Protein AF-A0A851EVC6-F1 (afdb_monomer)

Nearest PDB structures (foldseek):
  7l4j-assembly1_A  TM=9.769E-01  e=2.976E-32  Homo sapiens
  7n0z-assembly1_A  TM=9.762E-01  e=3.944E-31  Homo sapiens
  7l4i-assembly1_A  TM=9.760E-01  e=5.448E-31  Homo sapiens
  7kpr-assembly1_B  TM=9.670E-01  e=2.116E-30  Homo sapiens
  7kpr-assembly1_A  TM=9.641E-01  e=7.222E-30  Homo sapiens

Mean predicted aligned error: 4.85 Å

Radius of gyration: 22.36 Å; Cα contacts (8 Å, |Δi|>4): 272; chains: 1; bounding box: 52×34×59 Å

InterPro domains:
  IPR001932 PPM-type phosphatase-like domain [PF00481] (61-157)
  IPR001932 PPM-type phosphatase-like domain [PS51746] (1-189)
  IPR001932 PPM-type phosphatase-like domain [cd00143] (70-189)
  IPR015655 Protein phosphatase 2C [PTHR13832] (49-186)
  IPR036457 PPM-type phosphatase-like domain superfamily [G3DSA:3.60.40.10] (37-189)
  IPR036457 PPM-type phosphatase-like domain superfamily [SSF81606] (62-189)

Secondary structure (DSSP, 8-state):
-TT-GGGGTTTEES-B-SS---GGGTTSEEEEB-TT-SS-EEEE--GGGGSEESEESSGGG-EETTTBS-SB-S--SS-B-TTSS-B-TTSSB-PPP-----TTSS---TT-EEEEE-HHHHTTS-HHHHHHHHHHHGGGS-TT-TTHHHHHHHHHHHHHH-EEETTEEE-GGGPBPP-S---EEEEE-

Solvent-accessible surface area (backbone atoms only — not comparable to full-atom values): 11382 Å² total; per-residue (Å²): 89,84,93,48,53,74,68,37,66,82,50,41,22,71,57,43,51,98,57,90,62,54,83,93,41,53,76,36,78,43,59,32,33,49,96,90,54,86,67,74,46,76,44,68,37,48,79,72,60,57,32,44,42,40,67,30,72,61,80,94,61,25,13,46,56,72,64,38,77,57,58,58,47,80,78,65,83,84,42,48,30,84,99,55,91,39,49,48,56,78,66,43,34,68,72,80,87,86,84,88,80,68,76,85,80,53,92,67,51,94,75,39,60,50,77,50,64,40,62,28,37,61,76,56,43,53,73,64,58,52,49,53,51,45,65,65,46,50,81,77,44,62,89,86,45,92,52,46,46,58,51,50,25,49,52,53,48,49,55,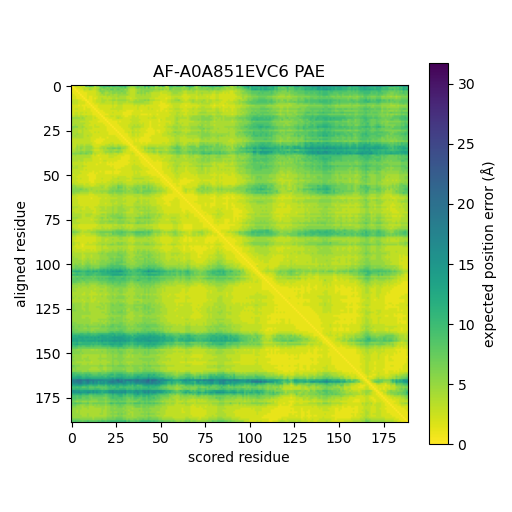20,34,38,47,82,48,101,88,45,37,26,28,80,94,74,38,67,21,34,91,59,74,67,52,61,45,50,39,75,95

Structure (mmCIF, N/CA/C/O backbone):
data_AF-A0A851EVC6-F1
#
_entry.id   AF-A0A851EVC6-F1
#
loop_
_atom_site.group_PDB
_atom_site.id
_atom_site.type_symbol
_atom_site.label_atom_id
_atom_site.label_alt_id
_atom_site.label_comp_id
_atom_site.label_asym_id
_atom_site.label_entity_id
_atom_site.label_seq_id
_atom_site.pdbx_PDB_ins_code
_atom_site.Cartn_x
_atom_site.Cartn_y
_atom_site.Cartn_z
_atom_site.occupancy
_atom_site.B_iso_or_equiv
_atom_site.auth_seq_id
_atom_site.auth_comp_id
_atom_site.auth_asym_id
_atom_site.auth_atom_id
_atom_site.pdbx_PDB_model_num
ATOM 1 N N . ALA A 1 1 ? -19.565 4.649 6.723 1.00 79.44 1 ALA A N 1
ATOM 2 C CA . ALA A 1 1 ? -19.803 4.365 8.155 1.00 79.44 1 ALA A CA 1
ATOM 3 C C . ALA A 1 1 ? -20.772 5.378 8.753 1.00 79.44 1 ALA A C 1
ATOM 5 O O . ALA A 1 1 ? -21.883 4.991 9.069 1.00 79.44 1 ALA A O 1
ATOM 6 N N . TYR A 1 2 ? -20.421 6.669 8.784 1.00 82.62 2 TYR A N 1
ATOM 7 C CA . TYR A 1 2 ? -21.318 7.754 9.214 1.00 82.62 2 TYR A CA 1
ATOM 8 C C . TYR A 1 2 ? -22.682 7.762 8.490 1.00 82.62 2 TYR A C 1
ATOM 10 O O . TYR A 1 2 ? -23.724 7.750 9.130 1.00 82.62 2 TYR A O 1
ATOM 18 N N . MET A 1 3 ? -22.681 7.688 7.150 1.00 86.44 3 MET A N 1
ATOM 19 C CA . MET A 1 3 ? -23.913 7.718 6.336 1.00 86.44 3 MET A CA 1
ATOM 20 C C . MET A 1 3 ? -24.808 6.477 6.495 1.00 86.44 3 MET A C 1
ATOM 22 O O . MET A 1 3 ? -25.997 6.523 6.200 1.00 86.44 3 MET A O 1
ATOM 26 N N . GLN A 1 4 ? -24.231 5.346 6.908 1.00 90.38 4 GLN A N 1
ATOM 27 C CA . GLN A 1 4 ? -24.915 4.056 7.026 1.00 90.38 4 GLN A CA 1
ATOM 28 C C . GLN A 1 4 ? -24.406 3.328 8.284 1.00 90.38 4 GLN A C 1
ATOM 30 O O . GLN A 1 4 ? -23.660 2.352 8.177 1.00 90.38 4 GLN A O 1
ATOM 35 N N . PRO A 1 5 ? -24.766 3.809 9.490 1.00 90.50 5 PRO A N 1
ATOM 36 C CA . PRO A 1 5 ? -24.203 3.313 10.747 1.00 90.50 5 PRO A CA 1
ATOM 37 C C . PRO A 1 5 ? -24.645 1.883 11.079 1.00 90.50 5 PRO A C 1
ATOM 39 O O . PRO A 1 5 ? -23.935 1.175 11.783 1.00 90.50 5 PRO A O 1
ATOM 42 N N . HIS A 1 6 ? -25.767 1.415 10.521 1.00 91.69 6 HIS A N 1
ATOM 43 C CA . HIS A 1 6 ? -26.237 0.034 10.679 1.00 91.69 6 HIS A CA 1
ATOM 44 C C . HIS A 1 6 ? -25.227 -1.007 10.162 1.00 91.69 6 HIS A C 1
ATOM 46 O O . HIS A 1 6 ? -25.182 -2.121 10.675 1.00 91.69 6 HIS A O 1
ATOM 52 N N . LEU A 1 7 ? -24.371 -0.637 9.202 1.00 93.38 7 LEU A N 1
ATOM 53 C CA . LEU A 1 7 ? -23.311 -1.504 8.675 1.00 93.38 7 LEU A CA 1
ATOM 54 C C . LEU A 1 7 ? -22.199 -1.790 9.696 1.00 93.38 7 LEU A C 1
ATOM 56 O O . LEU A 1 7 ? -21.410 -2.703 9.501 1.00 93.38 7 LEU A O 1
ATOM 60 N N . LEU A 1 8 ? -22.130 -1.021 10.787 1.00 93.44 8 LEU A N 1
ATOM 61 C CA . LEU A 1 8 ? -21.194 -1.241 11.894 1.00 93.44 8 LEU A CA 1
ATOM 62 C C . LEU A 1 8 ? -21.692 -2.304 12.889 1.00 93.44 8 LEU A C 1
ATOM 64 O O . LEU A 1 8 ? -21.055 -2.519 13.919 1.00 93.44 8 LEU A O 1
ATOM 68 N N . GLY A 1 9 ? -22.859 -2.912 12.640 1.00 92.62 9 GLY A N 1
ATOM 69 C CA . GLY A 1 9 ? -23.425 -3.984 13.464 1.00 92.62 9 GLY A CA 1
ATOM 70 C C . GLY A 1 9 ? -23.717 -3.597 14.915 1.00 92.62 9 GLY A C 1
ATOM 71 O O . GLY A 1 9 ? -23.883 -4.474 15.749 1.00 92.62 9 GLY A O 1
ATOM 72 N N . ASN A 1 10 ? -23.757 -2.296 15.234 1.00 92.19 10 ASN A N 1
ATOM 73 C CA . ASN A 1 10 ? -23.820 -1.769 16.604 1.00 92.19 10 ASN A CA 1
ATOM 74 C C . ASN A 1 10 ? -22.625 -2.162 17.506 1.00 92.19 10 ASN A C 1
ATOM 76 O O . ASN A 1 10 ? -22.624 -1.860 18.696 1.00 92.19 10 ASN A O 1
ATOM 80 N N . GLU A 1 11 ? -21.593 -2.786 16.940 1.00 93.44 11 GLU A N 1
ATOM 81 C CA . GLU A 1 11 ? -20.378 -3.211 17.644 1.00 93.44 11 GLU A CA 1
ATOM 82 C C . GLU A 1 11 ? -19.226 -2.229 17.430 1.00 93.44 11 GLU A C 1
ATOM 84 O O . GLU A 1 11 ? -18.367 -2.071 18.303 1.00 93.44 11 GLU A O 1
ATOM 89 N N . PHE A 1 12 ? -19.235 -1.539 16.285 1.00 95.00 12 PHE A N 1
ATOM 90 C CA . PHE A 1 12 ? -18.182 -0.617 15.889 1.00 95.00 12 PHE A CA 1
ATOM 91 C C . PHE A 1 12 ? -18.625 0.848 15.935 1.00 95.00 12 PHE A C 1
ATOM 93 O O . PHE A 1 12 ? -19.790 1.184 15.715 1.00 95.00 12 PHE A O 1
ATOM 100 N N . THR A 1 13 ? -17.667 1.739 16.180 1.00 94.12 13 THR A N 1
ATOM 101 C CA . THR A 1 13 ? -17.811 3.187 16.022 1.00 94.12 13 THR A CA 1
ATOM 102 C C . THR A 1 13 ? -16.956 3.682 14.863 1.00 94.12 13 THR A C 1
ATOM 104 O O . THR A 1 13 ? -15.862 3.181 14.604 1.00 94.12 13 THR A O 1
ATOM 107 N N . HIS A 1 14 ? -17.473 4.674 14.147 1.00 92.75 14 HIS A N 1
ATOM 108 C CA . HIS A 1 14 ? -16.752 5.36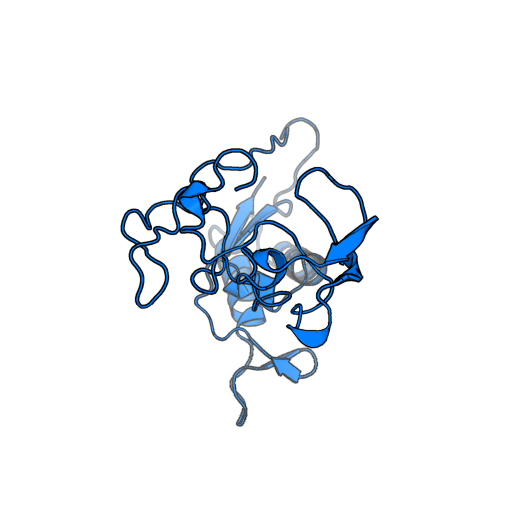8 13.082 1.00 92.75 14 HIS A CA 1
ATOM 109 C C . HIS A 1 14 ? -15.904 6.528 13.613 1.00 92.75 14 HIS A C 1
ATOM 111 O O . HIS A 1 14 ? -15.088 7.060 12.866 1.00 92.75 14 HIS A O 1
ATOM 117 N N . LEU A 1 15 ? -16.099 6.904 14.881 1.00 94.31 15 LEU A N 1
ATOM 118 C CA . LEU A 1 15 ? -15.323 7.947 15.529 1.00 94.31 15 LEU A CA 1
ATOM 119 C C . LEU A 1 15 ? -13.948 7.417 15.913 1.00 94.31 15 LEU A C 1
ATOM 121 O O . LEU A 1 15 ? -13.797 6.317 16.450 1.00 94.31 15 LEU A O 1
ATOM 125 N N . GLU A 1 16 ? -12.947 8.245 15.664 1.00 92.81 16 GLU A N 1
ATOM 126 C CA . GLU A 1 16 ? -11.578 8.000 16.064 1.00 92.81 16 GLU A CA 1
ATOM 127 C C . GLU A 1 16 ? -11.272 8.760 17.351 1.00 92.81 16 GLU A C 1
ATOM 129 O O . GLU A 1 16 ? -11.643 9.923 17.522 1.00 92.81 16 GLU A O 1
ATOM 134 N N . PHE A 1 17 ? -10.549 8.096 18.244 1.00 93.94 17 PHE A N 1
ATOM 135 C CA . PHE A 1 17 ? -10.047 8.663 19.486 1.00 93.94 17 PHE A CA 1
ATOM 136 C C . PHE A 1 17 ? -8.530 8.468 19.529 1.00 93.94 17 PHE A C 1
ATOM 138 O O . PHE A 1 17 ? -8.049 7.458 19.013 1.00 93.94 17 PHE A O 1
ATOM 145 N N . PRO A 1 18 ? -7.762 9.347 20.203 1.00 91.50 18 PRO A N 1
ATOM 146 C CA . PRO A 1 18 ? -6.308 9.190 20.327 1.00 91.50 18 PRO A CA 1
ATOM 147 C C . PRO A 1 18 ? -5.880 7.878 20.996 1.00 91.50 18 PRO A C 1
ATOM 149 O O . PRO A 1 18 ? -4.721 7.488 20.932 1.00 91.50 18 PRO A O 1
ATOM 152 N N . ARG A 1 19 ? -6.804 7.231 21.714 1.00 91.31 19 ARG A N 1
ATOM 153 C CA . ARG A 1 19 ? -6.648 5.902 22.303 1.00 91.31 19 ARG A CA 1
ATOM 154 C C . ARG A 1 19 ? -8.013 5.276 22.547 1.00 91.31 19 ARG A C 1
ATOM 156 O O . ARG A 1 19 ? -9.032 5.964 22.541 1.00 91.31 19 ARG A O 1
ATOM 163 N N . ARG A 1 20 ? -8.023 3.980 22.867 1.00 92.00 20 ARG A N 1
ATOM 164 C CA . ARG A 1 20 ? -9.238 3.263 23.272 1.00 92.00 20 ARG A CA 1
ATOM 165 C C . ARG A 1 20 ? -9.924 3.972 24.449 1.00 92.00 20 ARG A C 1
ATOM 167 O O . ARG A 1 20 ? -9.300 4.193 25.493 1.00 92.00 20 ARG A O 1
ATOM 174 N N . VAL A 1 21 ? -11.203 4.289 24.265 1.00 94.75 21 VAL A N 1
ATOM 175 C CA . VAL A 1 21 ? -12.065 4.863 25.299 1.00 94.75 21 VAL A CA 1
ATOM 176 C C . VAL A 1 21 ? -12.398 3.791 26.334 1.00 94.75 21 VAL A C 1
ATOM 178 O O . VAL A 1 21 ? -12.715 2.650 25.994 1.00 94.75 21 VAL A O 1
ATOM 181 N N . GLN A 1 22 ? -12.298 4.146 27.612 1.00 95.19 22 GLN A N 1
ATOM 182 C CA . GLN A 1 22 ? -12.630 3.278 28.737 1.00 95.19 22 GLN A CA 1
ATOM 183 C C . GLN A 1 22 ? -13.943 3.712 29.388 1.00 95.19 22 GLN A C 1
ATOM 185 O O . GLN A 1 22 ? -14.264 4.895 29.452 1.00 95.19 22 GLN A O 1
ATOM 190 N N . ARG A 1 23 ? -14.661 2.763 29.998 1.00 96.38 23 ARG A N 1
ATOM 191 C CA . ARG A 1 23 ? -15.957 3.030 30.645 1.00 96.38 23 ARG A CA 1
ATOM 192 C C . ARG A 1 23 ? -15.912 4.124 31.721 1.00 96.38 23 ARG A C 1
ATOM 194 O O . ARG A 1 23 ? -16.852 4.890 31.869 1.00 96.38 23 ARG A O 1
ATOM 201 N N . LYS A 1 24 ? -14.782 4.268 32.424 1.00 96.69 24 LYS A N 1
ATOM 202 C CA . LYS A 1 24 ? -14.545 5.332 33.425 1.00 96.69 24 LYS A CA 1
ATOM 203 C C . LYS A 1 24 ? -14.471 6.754 32.842 1.00 96.69 24 LYS A C 1
ATOM 205 O O . LYS A 1 24 ? -14.240 7.714 33.586 1.00 96.69 24 LYS A O 1
ATOM 210 N N . GLU A 1 25 ? -14.515 6.878 31.521 1.00 96.75 25 GLU A N 1
ATOM 211 C CA . GLU A 1 25 ? -14.378 8.133 30.782 1.00 96.75 25 GLU A CA 1
ATOM 212 C C . GLU A 1 25 ? -15.713 8.647 30.259 1.00 96.75 25 GLU A C 1
ATOM 214 O O . GLU A 1 25 ? -15.772 9.804 29.857 1.00 96.75 25 GLU A O 1
ATOM 219 N N . VAL A 1 26 ? -16.779 7.846 30.349 1.00 97.62 26 VAL A N 1
ATOM 220 C CA . VAL A 1 26 ? -18.148 8.279 30.053 1.00 97.62 26 VAL A CA 1
ATOM 221 C C . VAL A 1 26 ? -18.486 9.519 30.889 1.00 97.62 26 VAL A C 1
ATOM 223 O O . VAL A 1 26 ? -18.210 9.576 32.090 1.00 97.62 26 VAL A O 1
ATOM 226 N N . GLY A 1 27 ? -19.013 10.550 30.226 1.00 97.69 27 GLY A N 1
ATOM 227 C CA . GLY A 1 27 ? -19.291 11.867 30.801 1.00 97.69 27 GLY A CA 1
ATOM 228 C C . GLY A 1 27 ? -18.095 12.829 30.858 1.00 97.69 27 GLY A C 1
ATOM 229 O O . GLY A 1 27 ? -18.275 13.995 31.209 1.00 97.69 27 GLY A O 1
ATOM 230 N N . LYS A 1 28 ? -16.875 12.400 30.502 1.00 97.88 28 LYS A N 1
ATOM 231 C CA . LYS A 1 28 ? -15.682 13.270 30.436 1.00 97.88 28 LYS A CA 1
ATOM 232 C C . LYS A 1 28 ? -15.444 13.774 29.018 1.00 97.88 28 LYS A C 1
ATOM 234 O O . LYS A 1 28 ? -15.893 13.167 28.052 1.00 97.88 28 LYS A O 1
ATOM 239 N N . ARG A 1 29 ? -14.700 14.877 28.885 1.00 97.75 29 ARG A N 1
ATOM 240 C CA . ARG A 1 29 ? -14.284 15.390 27.572 1.00 97.75 29 ARG A CA 1
ATOM 241 C C . ARG A 1 29 ? -13.029 14.676 27.078 1.00 97.75 29 ARG A C 1
ATOM 243 O O . ARG A 1 29 ? -12.050 14.582 27.814 1.00 97.75 29 ARG A O 1
ATOM 250 N N . MET A 1 30 ? -13.043 14.240 25.823 1.00 97.19 30 MET A N 1
ATOM 251 C CA . MET A 1 30 ? -11.886 13.672 25.126 1.00 97.19 30 MET A CA 1
ATOM 252 C C . MET A 1 30 ? -11.810 14.227 23.703 1.00 97.19 30 MET A C 1
ATOM 254 O O . MET A 1 30 ? -12.824 14.638 23.134 1.00 97.19 30 MET A O 1
ATOM 258 N N . LEU A 1 31 ? -10.598 14.251 23.148 1.00 97.31 31 LEU A N 1
ATOM 259 C CA . LEU A 1 31 ? -10.403 14.511 21.730 1.00 97.31 31 LEU A CA 1
ATOM 260 C C . LEU A 1 31 ? -11.003 13.376 20.896 1.00 97.31 31 LEU A C 1
ATOM 262 O O . LEU A 1 3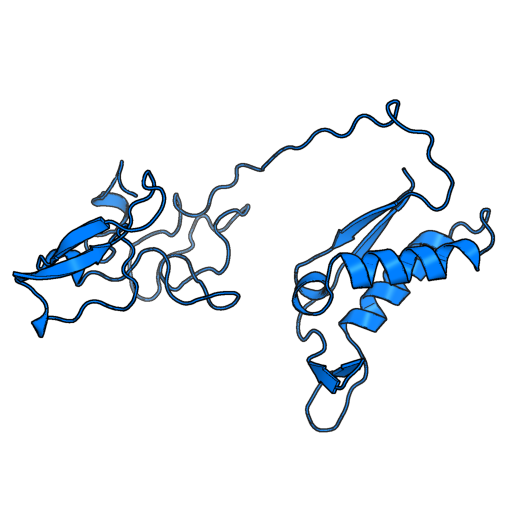1 ? -10.827 12.206 21.224 1.00 97.31 31 LEU A O 1
ATOM 266 N N . TYR A 1 32 ? -11.673 13.734 19.813 1.00 96.06 32 TYR A N 1
ATOM 267 C CA . TYR A 1 32 ? -12.191 12.816 18.814 1.00 96.06 32 TYR A CA 1
ATOM 268 C C . TYR A 1 32 ? -1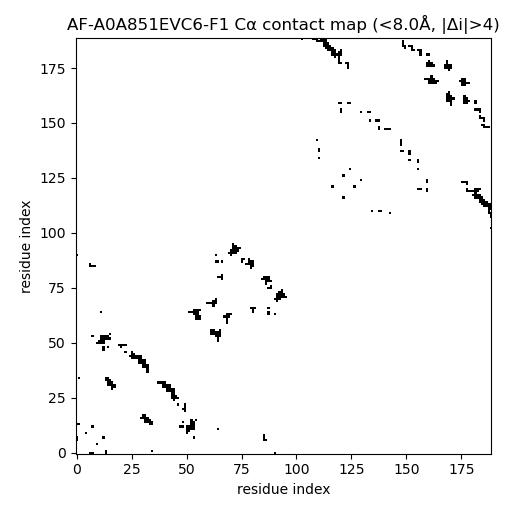2.036 13.423 17.418 1.00 96.06 32 TYR A C 1
ATOM 270 O O . TYR A 1 32 ? -11.858 14.641 17.268 1.00 96.06 32 TYR A O 1
ATOM 278 N N . ARG A 1 33 ? -12.095 12.564 16.407 1.00 94.38 33 ARG A N 1
ATOM 279 C CA . ARG A 1 33 ? -12.132 12.939 14.997 1.00 94.38 33 ARG A CA 1
ATOM 280 C C . ARG A 1 33 ? -13.159 12.078 14.269 1.00 94.38 33 ARG A C 1
ATOM 282 O O . ARG A 1 33 ? -13.309 10.896 14.569 1.00 94.38 33 ARG A O 1
ATOM 289 N N . ASP A 1 34 ? -13.851 12.688 13.318 1.00 91.50 34 ASP A N 1
ATOM 290 C CA . ASP A 1 34 ? -14.756 12.025 12.379 1.00 91.50 34 ASP A CA 1
ATOM 291 C C . ASP A 1 34 ? -14.249 12.210 10.932 1.00 91.50 34 ASP A C 1
ATOM 293 O O . ASP A 1 34 ? -13.337 12.999 10.679 1.00 91.50 34 ASP A O 1
ATOM 297 N N . PHE A 1 35 ? -14.824 11.491 9.968 1.00 84.94 35 PHE A N 1
ATOM 298 C CA . PHE A 1 35 ? -14.356 11.388 8.582 1.00 84.94 35 PHE A CA 1
ATOM 299 C C . PHE A 1 35 ? -14.271 12.731 7.839 1.00 84.94 35 PHE A C 1
ATOM 301 O O . PHE A 1 35 ? -13.485 12.861 6.904 1.00 84.94 35 PHE A O 1
ATOM 308 N N . ASN A 1 36 ? -15.093 13.715 8.213 1.00 87.50 36 ASN A N 1
ATOM 309 C CA . ASN A 1 36 ? -15.149 15.037 7.582 1.00 87.50 36 ASN A CA 1
ATOM 310 C C . ASN A 1 36 ? -14.298 16.090 8.310 1.00 87.50 36 ASN A C 1
ATOM 312 O O . ASN A 1 36 ? -14.224 17.237 7.867 1.00 87.50 36 ASN A O 1
ATOM 316 N N . MET A 1 37 ? -13.682 15.732 9.437 1.00 91.88 37 MET A N 1
ATOM 317 C CA . MET A 1 37 ? -12.943 16.668 10.270 1.00 91.88 37 MET A CA 1
ATOM 318 C C . MET A 1 37 ? -11.482 16.762 9.837 1.00 91.88 37 MET A C 1
ATOM 320 O O . MET A 1 37 ? -10.801 15.762 9.615 1.00 91.88 37 MET A O 1
ATOM 324 N N . THR A 1 38 ? -10.966 17.989 9.818 1.00 91.62 38 THR A N 1
ATOM 325 C CA . THR A 1 38 ? -9.523 18.239 9.778 1.00 91.62 38 THR A CA 1
ATOM 326 C C . THR A 1 38 ? -9.032 18.487 11.202 1.00 91.62 38 THR A C 1
ATOM 328 O O . THR A 1 38 ? -9.456 19.442 11.848 1.00 91.62 38 THR A O 1
ATOM 331 N N . GLY A 1 39 ? -8.145 17.626 11.702 1.00 93.19 39 GLY A N 1
ATOM 332 C CA . GLY A 1 39 ? -7.648 17.692 13.080 1.00 93.19 39 GLY A CA 1
ATOM 333 C C . GLY A 1 39 ? -8.600 17.079 14.116 1.00 93.19 39 GLY A C 1
ATOM 334 O O . GLY A 1 39 ? -9.445 16.249 13.787 1.00 93.19 39 GLY A O 1
ATOM 335 N N . TRP A 1 40 ? -8.425 17.467 15.381 1.00 96.31 40 TRP A N 1
ATOM 336 C CA . TRP A 1 40 ? -9.163 16.930 16.529 1.00 96.31 40 TRP A CA 1
ATOM 337 C C . TRP A 1 40 ? -10.120 17.973 17.113 1.00 96.31 40 TRP A C 1
ATOM 339 O O . TRP A 1 40 ? -9.777 19.152 17.192 1.00 96.31 40 TRP A O 1
ATOM 349 N N . ALA A 1 41 ? -11.278 17.537 17.609 1.00 97.00 41 ALA A N 1
ATOM 350 C CA . ALA A 1 41 ? -12.161 18.358 18.442 1.00 97.00 41 ALA A CA 1
ATOM 351 C C . ALA A 1 41 ? -12.480 17.645 19.756 1.00 97.00 41 ALA A C 1
ATOM 353 O O . ALA A 1 41 ? -12.204 16.465 19.912 1.00 97.00 41 ALA A O 1
ATOM 354 N N . TYR A 1 42 ? -13.070 18.351 20.717 1.00 96.88 42 TYR A N 1
ATOM 355 C CA . TYR A 1 42 ? -13.497 17.749 21.980 1.00 96.88 42 TYR A CA 1
ATOM 356 C C . TYR A 1 42 ? -14.973 17.358 21.934 1.00 96.88 42 TYR A C 1
ATOM 358 O O . TYR A 1 42 ? -15.810 18.208 21.632 1.00 96.88 42 TYR A O 1
ATOM 366 N N . LYS A 1 43 ? -15.299 16.137 22.367 1.00 96.75 43 LYS A N 1
ATOM 367 C CA . LYS A 1 43 ? -16.668 15.720 22.712 1.00 96.75 43 LYS A CA 1
ATOM 368 C C . LYS A 1 43 ? -16.737 15.197 24.139 1.00 96.75 43 LYS A C 1
ATOM 370 O O . LYS A 1 43 ? -15.717 14.802 24.704 1.00 96.75 43 LYS A O 1
ATOM 375 N N . THR A 1 44 ? -17.934 15.201 24.712 1.00 98.12 44 THR A N 1
ATOM 376 C CA . THR A 1 44 ? -18.226 14.424 25.919 1.00 98.12 44 THR A CA 1
ATOM 377 C C . THR A 1 44 ? -18.426 12.970 25.508 1.00 98.12 44 THR A C 1
ATOM 379 O O . THR A 1 44 ? -19.149 12.708 24.552 1.00 98.12 44 THR A O 1
ATOM 382 N N . ILE A 1 45 ? -17.752 12.049 26.192 1.00 97.94 45 ILE A N 1
ATOM 383 C CA . ILE A 1 45 ? -17.817 10.616 25.901 1.00 97.94 45 ILE A CA 1
ATOM 384 C C . ILE A 1 45 ? -19.166 10.040 26.326 1.00 97.94 45 ILE A C 1
ATOM 386 O O . ILE A 1 45 ? -19.612 10.253 27.458 1.00 97.94 45 ILE A O 1
ATOM 390 N N . GLU A 1 46 ? -19.757 9.250 25.441 1.00 97.00 46 GLU A N 1
ATOM 391 C CA . GLU A 1 46 ? -21.015 8.528 25.634 1.00 97.00 46 GLU A CA 1
ATOM 392 C C . GLU A 1 46 ? -20.770 7.008 25.651 1.00 97.00 46 GLU A C 1
ATOM 394 O O . GLU A 1 46 ? -19.694 6.536 25.288 1.00 97.00 46 GLU A O 1
ATOM 399 N N . GLU A 1 47 ? -21.757 6.212 26.077 1.00 96.00 47 GLU A N 1
ATOM 400 C CA . GLU A 1 47 ? -21.633 4.738 26.094 1.00 96.00 47 GLU A CA 1
ATOM 401 C C . GLU A 1 47 ? -21.341 4.167 24.692 1.00 96.00 47 GLU A C 1
ATOM 403 O O . GLU A 1 47 ? -20.560 3.227 24.548 1.00 96.00 47 GLU A O 1
ATOM 408 N N . ASP A 1 48 ? -21.882 4.789 23.642 1.00 94.00 48 ASP A N 1
ATOM 409 C CA . ASP A 1 48 ? -21.649 4.402 22.246 1.00 94.00 48 ASP A CA 1
ATOM 410 C C . ASP A 1 48 ? -20.192 4.586 21.789 1.00 94.00 48 ASP A C 1
ATOM 412 O O . ASP A 1 48 ? -19.741 3.901 20.870 1.00 94.00 48 ASP A O 1
ATOM 416 N N . ASP A 1 49 ? -19.415 5.440 22.459 1.00 95.00 49 ASP A N 1
ATOM 417 C CA . ASP A 1 49 ? -17.991 5.636 22.165 1.00 95.00 49 ASP A CA 1
ATOM 418 C C . ASP A 1 49 ? -17.114 4.483 22.682 1.00 95.00 49 ASP A C 1
ATOM 420 O O . ASP A 1 49 ? -15.936 4.383 22.334 1.00 95.00 49 ASP A O 1
ATOM 424 N N . LEU A 1 50 ? -17.678 3.582 23.496 1.00 95.50 50 LEU A N 1
ATOM 425 C CA . LEU A 1 50 ? -17.002 2.367 23.959 1.00 95.50 50 LEU A CA 1
ATOM 426 C C . LEU A 1 50 ? -16.969 1.269 22.883 1.00 95.50 50 LEU A C 1
ATOM 428 O O . LEU A 1 50 ? -16.166 0.332 22.984 1.00 95.50 50 LEU A O 1
ATOM 432 N N . LYS A 1 51 ? -17.796 1.386 21.835 1.00 95.44 51 LYS A N 1
ATOM 433 C CA . LYS A 1 51 ? -17.810 0.483 20.672 1.00 95.44 51 LYS A CA 1
ATOM 434 C C . LYS A 1 51 ? -16.434 0.412 20.017 1.00 95.44 51 LYS A C 1
ATOM 436 O O . LYS A 1 51 ? -15.626 1.332 20.129 1.00 95.44 51 LYS A O 1
ATOM 441 N N . PHE A 1 52 ? -16.109 -0.713 19.392 1.00 93.56 52 PHE A N 1
ATOM 442 C CA . PHE A 1 52 ? -14.783 -0.958 18.821 1.00 93.56 52 PHE A CA 1
ATOM 443 C C . PHE A 1 52 ? -14.493 -0.005 17.648 1.00 93.56 52 PHE A C 1
ATOM 445 O O . PHE A 1 52 ? -15.397 0.261 16.863 1.00 93.56 52 PHE A O 1
ATOM 452 N N . PRO A 1 53 ? -13.291 0.582 17.500 1.00 92.69 53 PRO A N 1
ATOM 453 C CA . PRO A 1 53 ? -13.069 1.526 16.411 1.00 92.69 53 PRO A CA 1
ATOM 454 C C . PRO A 1 53 ? -13.099 0.809 15.058 1.00 92.69 53 PRO A C 1
ATOM 456 O O . PRO A 1 53 ? -12.599 -0.310 14.921 1.00 92.69 53 PRO A O 1
ATOM 459 N N . LEU A 1 54 ? -13.647 1.477 14.042 1.00 93.69 54 LEU A N 1
ATOM 460 C CA . LEU A 1 54 ? -13.655 0.979 12.667 1.00 93.69 54 LEU A CA 1
ATOM 461 C C . LEU A 1 54 ? -12.236 0.715 12.147 1.00 93.69 54 LEU A C 1
ATOM 463 O O . LEU A 1 54 ? -12.034 -0.253 11.426 1.00 93.69 54 LEU A O 1
ATOM 467 N N . ILE A 1 55 ? -11.265 1.554 12.510 1.00 92.62 55 ILE A N 1
ATOM 468 C CA . ILE A 1 55 ? -9.845 1.339 12.221 1.00 92.62 55 ILE A CA 1
ATOM 469 C C . ILE A 1 55 ? -9.136 1.059 13.541 1.00 92.62 55 ILE A C 1
ATOM 471 O O . ILE A 1 55 ? -9.172 1.877 14.458 1.00 92.62 55 ILE A O 1
ATOM 475 N N . TYR A 1 56 ? -8.507 -0.107 13.644 1.00 91.00 56 TYR A N 1
ATOM 476 C CA . TYR A 1 56 ? -7.818 -0.547 14.849 1.00 91.00 56 TYR A CA 1
ATOM 477 C C . TYR A 1 56 ? -6.334 -0.770 14.593 1.00 91.00 56 TYR A C 1
ATOM 479 O O . TYR A 1 56 ? -5.971 -1.420 13.619 1.00 91.00 56 TYR A O 1
ATOM 487 N N . GLY A 1 57 ? -5.490 -0.290 15.504 1.00 90.25 57 GLY A N 1
ATOM 488 C CA . GLY A 1 57 ? -4.037 -0.346 15.372 1.00 90.25 57 GLY A CA 1
ATOM 489 C C . GLY A 1 57 ? -3.464 0.886 14.674 1.00 90.25 57 GLY A C 1
ATOM 490 O O . GLY A 1 57 ? -4.189 1.799 14.290 1.00 90.25 57 GLY A O 1
ATOM 491 N N . GLU A 1 58 ? -2.143 0.904 14.528 1.00 87.50 58 GLU A N 1
ATOM 492 C CA . GLU A 1 58 ? -1.390 2.039 13.989 1.00 87.50 58 GLU A CA 1
ATOM 493 C C . GLU A 1 58 ? -0.376 1.570 12.942 1.00 87.50 58 GLU A C 1
ATOM 495 O O . GLU A 1 58 ? 0.118 0.434 12.987 1.00 87.50 58 GLU A O 1
ATOM 500 N N . GLY A 1 59 ? -0.060 2.456 11.993 1.00 88.06 59 GLY A N 1
ATOM 501 C CA . GLY A 1 59 ? 0.871 2.178 10.900 1.00 88.06 59 GLY A CA 1
ATOM 502 C C . GLY A 1 59 ? 0.520 0.884 10.161 1.00 88.06 59 GLY A C 1
ATOM 503 O O . GLY A 1 59 ? -0.642 0.610 9.872 1.00 88.06 59 GLY A O 1
ATOM 504 N N . LYS A 1 60 ? 1.522 0.032 9.928 1.00 85.50 60 LYS A N 1
ATOM 505 C CA . LYS A 1 60 ? 1.370 -1.260 9.230 1.00 85.50 60 LYS A CA 1
ATOM 506 C C . LYS A 1 60 ? 0.485 -2.283 9.945 1.00 85.50 60 LYS A C 1
ATOM 508 O O . LYS A 1 60 ? 0.085 -3.292 9.364 1.00 85.50 60 LYS A O 1
ATOM 513 N N . LYS A 1 61 ? 0.191 -2.059 11.228 1.00 90.06 61 LYS A N 1
ATOM 514 C CA . LYS A 1 61 ? -0.690 -2.917 12.031 1.00 90.06 61 LYS A CA 1
ATOM 515 C C . LYS A 1 61 ? -2.125 -2.397 12.075 1.00 90.06 61 LYS A C 1
ATOM 517 O O . LYS A 1 61 ? -2.949 -3.013 12.743 1.00 90.06 61 LYS A O 1
ATOM 522 N N . ALA A 1 62 ? -2.429 -1.300 11.380 1.00 93.38 62 ALA A 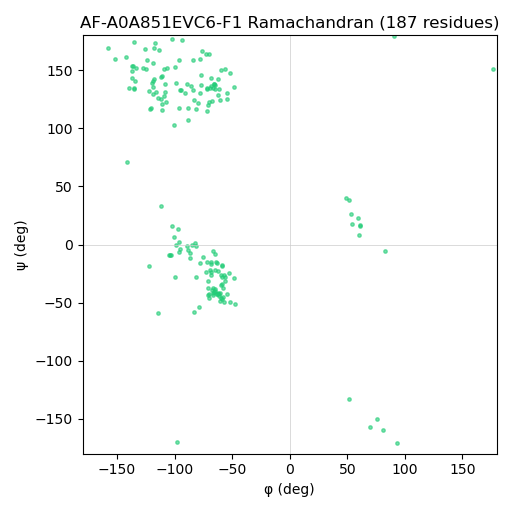N 1
ATOM 523 C CA . ALA A 1 62 ? -3.790 -0.808 11.246 1.00 93.38 62 ALA A CA 1
ATOM 524 C C . ALA A 1 62 ? -4.650 -1.811 10.463 1.00 93.38 62 ALA A C 1
ATOM 526 O O . ALA A 1 62 ? -4.207 -2.403 9.474 1.00 93.38 62 ALA A O 1
ATOM 527 N N . ARG A 1 63 ? -5.876 -2.034 10.928 1.00 95.75 63 ARG A N 1
ATOM 528 C CA . ARG A 1 63 ? -6.826 -2.986 10.356 1.00 95.75 63 ARG A CA 1
ATOM 529 C C . ARG A 1 63 ? -8.229 -2.395 10.357 1.00 95.75 63 ARG A C 1
ATOM 531 O O . ARG A 1 63 ? -8.679 -1.874 11.379 1.00 95.75 63 ARG A O 1
ATOM 538 N N . VAL A 1 64 ? -8.947 -2.536 9.248 1.00 95.50 64 VAL A N 1
ATOM 539 C CA . VAL A 1 64 ? -10.388 -2.268 9.181 1.00 95.50 64 VAL A CA 1
ATOM 540 C C . VAL A 1 64 ? -11.106 -3.361 9.965 1.00 95.50 64 VAL A C 1
ATOM 542 O O . VAL A 1 64 ? -10.918 -4.548 9.697 1.00 95.50 64 VAL A O 1
ATOM 545 N N . MET A 1 65 ? -11.884 -2.953 10.966 1.00 94.69 65 MET A N 1
ATOM 546 C CA . MET A 1 65 ? -12.629 -3.808 11.893 1.00 94.69 65 MET A CA 1
ATOM 547 C C . MET A 1 65 ? -11.771 -4.935 12.487 1.00 94.69 65 MET A C 1
ATOM 549 O O . MET A 1 65 ? -12.205 -6.081 12.565 1.00 94.69 65 MET A O 1
ATOM 553 N N . ALA A 1 66 ? -10.511 -4.627 12.825 1.00 94.19 66 ALA A N 1
ATOM 554 C CA . ALA A 1 66 ? -9.511 -5.597 13.294 1.00 94.19 66 ALA A CA 1
ATOM 555 C C . ALA A 1 66 ? -9.287 -6.818 12.370 1.00 94.19 66 ALA A C 1
ATOM 557 O O . ALA A 1 66 ? -8.711 -7.810 12.804 1.00 94.19 66 ALA A O 1
ATOM 558 N N . THR A 1 67 ? -9.707 -6.745 11.103 1.00 95.94 67 THR A N 1
ATOM 559 C CA . THR A 1 67 ? -9.758 -7.897 10.193 1.00 95.94 67 THR A CA 1
ATOM 560 C C . THR A 1 67 ? -8.773 -7.751 9.032 1.00 95.94 67 THR A C 1
ATOM 562 O O . THR A 1 67 ? -7.868 -8.569 8.900 1.00 95.94 67 THR A O 1
ATOM 565 N N . ILE A 1 68 ? -8.884 -6.694 8.217 1.00 96.44 68 ILE A N 1
ATOM 566 C CA . ILE A 1 68 ? -8.092 -6.541 6.980 1.00 96.44 68 ILE A CA 1
ATOM 567 C C . ILE A 1 68 ? -7.184 -5.305 7.013 1.00 96.44 68 ILE A C 1
ATOM 569 O O . ILE A 1 68 ? -7.565 -4.270 7.550 1.00 96.44 68 ILE A O 1
ATOM 573 N N . GLY A 1 69 ? -5.973 -5.406 6.455 1.00 95.88 69 GLY A N 1
ATOM 574 C CA . GLY A 1 69 ? -4.957 -4.337 6.448 1.00 95.88 69 GLY A CA 1
ATOM 575 C C . GLY A 1 69 ? -5.113 -3.265 5.373 1.00 95.88 69 GLY A C 1
ATOM 576 O O . GLY A 1 69 ? -4.329 -2.323 5.350 1.00 95.88 69 GLY A O 1
ATOM 577 N N . VAL A 1 70 ? -6.119 -3.381 4.508 1.00 95.44 70 VAL A N 1
ATOM 578 C CA . VAL A 1 70 ? -6.354 -2.461 3.392 1.00 95.44 70 VAL A CA 1
ATOM 579 C C . VAL A 1 70 ? -7.781 -1.925 3.411 1.00 95.44 70 VAL A C 1
ATOM 581 O O . VAL A 1 70 ? -8.706 -2.573 3.895 1.00 95.44 70 VAL A O 1
ATOM 584 N N . THR A 1 71 ? -7.967 -0.720 2.874 1.00 94.81 71 THR A N 1
ATOM 585 C CA . THR A 1 71 ? -9.284 -0.073 2.716 1.00 94.81 71 THR A CA 1
ATOM 586 C C . THR A 1 71 ? -9.797 -0.140 1.282 1.00 94.81 71 THR A C 1
ATOM 588 O O . THR A 1 71 ? -10.956 0.186 1.009 1.00 94.81 71 THR A O 1
ATOM 591 N N . ARG A 1 72 ? -8.944 -0.578 0.349 1.00 96.19 72 ARG A N 1
ATOM 592 C CA . ARG A 1 72 ? -9.300 -0.805 -1.046 1.00 96.19 72 ARG A CA 1
ATOM 593 C C . ARG A 1 72 ? -8.740 -2.133 -1.534 1.00 96.19 72 ARG A C 1
ATOM 595 O O . ARG A 1 72 ? -7.624 -2.491 -1.180 1.00 96.19 72 ARG A O 1
ATOM 602 N N . GLY A 1 73 ? -9.526 -2.844 -2.328 1.00 95.75 73 GLY A N 1
ATOM 603 C CA . GLY A 1 73 ? -9.193 -4.171 -2.824 1.00 95.75 73 GLY A CA 1
ATOM 604 C C . GLY A 1 73 ? -10.333 -4.775 -3.640 1.00 95.75 73 GLY A C 1
ATOM 605 O O . GLY A 1 73 ? -11.513 -4.466 -3.435 1.00 95.75 73 GLY A O 1
ATOM 606 N N . LEU A 1 74 ? -9.965 -5.628 -4.591 1.00 97.12 74 LEU A N 1
ATOM 607 C CA . LEU A 1 74 ? -10.901 -6.497 -5.303 1.00 97.12 74 LEU A CA 1
ATOM 608 C C . LEU A 1 74 ? -11.153 -7.765 -4.473 1.00 97.12 74 LEU A C 1
ATOM 610 O O . LEU A 1 74 ? -10.337 -8.121 -3.632 1.00 97.12 74 LEU A O 1
ATOM 614 N N . GLY A 1 75 ? -12.265 -8.462 -4.719 1.00 96.69 75 GLY A N 1
ATOM 615 C CA . GLY A 1 75 ? -12.593 -9.687 -3.981 1.00 96.69 75 GLY A CA 1
ATOM 616 C C . GLY A 1 75 ? -13.116 -9.420 -2.567 1.00 96.69 75 GLY A C 1
ATOM 617 O O . GLY A 1 75 ? -13.786 -8.407 -2.348 1.00 96.69 75 GLY A O 1
ATOM 618 N N . ASP A 1 76 ? -12.868 -10.353 -1.640 1.00 96.94 76 ASP A N 1
ATOM 619 C CA . ASP A 1 76 ? -13.318 -10.318 -0.235 1.00 96.94 76 ASP A CA 1
ATOM 620 C C . ASP A 1 76 ? -14.827 -10.064 -0.068 1.00 96.94 76 ASP A C 1
ATOM 622 O O . ASP A 1 76 ? -15.274 -9.327 0.812 1.00 96.94 76 ASP A O 1
ATOM 626 N N . HIS A 1 77 ? -15.641 -10.648 -0.954 1.00 96.38 77 HIS A N 1
ATOM 627 C CA . HIS A 1 77 ? -17.096 -10.471 -0.930 1.00 96.38 77 HIS A CA 1
ATOM 628 C C . HIS A 1 77 ? -17.738 -11.068 0.325 1.00 96.38 77 HIS A C 1
ATOM 630 O O . HIS A 1 77 ? -18.620 -10.441 0.908 1.00 96.38 77 HIS A O 1
ATOM 636 N N . ASP A 1 78 ? -17.237 -12.222 0.765 1.00 96.56 78 ASP A N 1
ATOM 637 C CA . ASP A 1 78 ? -17.758 -12.951 1.923 1.00 96.56 78 ASP A CA 1
ATOM 638 C C . ASP A 1 78 ? -16.924 -12.741 3.195 1.00 96.56 78 ASP A C 1
ATOM 640 O O . ASP A 1 78 ? -17.178 -13.380 4.218 1.00 96.56 78 ASP A O 1
ATOM 644 N N . LEU A 1 79 ? -15.926 -11.847 3.152 1.00 97.31 79 LEU A N 1
ATOM 645 C CA . LEU A 1 79 ? -15.072 -11.574 4.301 1.00 97.31 79 LEU A CA 1
ATOM 646 C C . LEU A 1 79 ? -15.882 -10.890 5.408 1.00 97.31 79 LEU A C 1
ATOM 648 O O . LEU A 1 79 ? -16.472 -9.819 5.216 1.00 97.31 79 LEU A O 1
ATOM 652 N N . LYS A 1 80 ? -15.866 -11.507 6.588 1.00 97.00 80 LYS A N 1
ATOM 653 C CA . LYS A 1 80 ? -16.548 -11.041 7.796 1.00 97.00 80 LYS A CA 1
ATOM 654 C C . LYS A 1 80 ? -15.554 -10.762 8.909 1.00 97.00 80 LYS A C 1
ATOM 656 O O . LYS A 1 80 ? -14.475 -11.350 8.953 1.00 97.00 80 LYS A O 1
ATOM 661 N N . VAL A 1 81 ? -15.962 -9.904 9.836 1.00 96.12 81 VAL A N 1
ATOM 662 C CA . VAL A 1 81 ? -15.290 -9.761 11.127 1.00 96.12 81 VAL A CA 1
ATOM 663 C C . VAL A 1 81 ? -15.368 -11.097 11.870 1.00 96.12 81 VAL A C 1
ATOM 665 O O . VAL A 1 81 ? -16.435 -11.717 11.916 1.00 96.12 81 VAL A O 1
ATOM 668 N N . HIS A 1 82 ? -14.239 -11.528 12.439 1.00 92.38 82 HIS A N 1
ATOM 669 C CA . HIS A 1 82 ? -14.104 -12.789 13.174 1.00 92.38 82 HIS A CA 1
ATOM 670 C C . HIS A 1 82 ? -15.222 -12.976 14.215 1.00 92.38 82 HIS A C 1
ATOM 672 O O . HIS A 1 82 ? -15.545 -12.041 14.942 1.00 92.38 82 HIS A O 1
ATOM 678 N N . ASP A 1 83 ? -15.795 -14.182 14.284 1.00 91.88 83 ASP A N 1
ATOM 679 C CA . ASP A 1 83 ? -16.909 -14.550 15.177 1.00 91.88 83 ASP A CA 1
ATOM 680 C C . ASP A 1 83 ? -18.156 -13.644 15.100 1.00 91.88 83 ASP A C 1
ATOM 682 O O . ASP A 1 83 ? -18.934 -13.560 16.050 1.00 91.88 83 ASP A O 1
ATOM 686 N N . SER A 1 84 ? -18.401 -12.990 13.961 1.00 93.12 84 SER A N 1
ATOM 687 C CA . SER A 1 84 ? -19.581 -12.140 13.766 1.00 93.12 84 SER A CA 1
ATOM 688 C C . SER A 1 84 ? -20.267 -12.376 12.413 1.00 93.12 84 SER A C 1
ATOM 690 O O . SER A 1 84 ? -19.768 -13.081 11.534 1.00 93.12 84 SER A O 1
ATOM 692 N N . ASN A 1 85 ? -21.418 -11.726 12.218 1.00 93.25 85 ASN A N 1
ATOM 693 C CA . ASN A 1 85 ? -22.107 -11.647 10.925 1.00 93.25 85 ASN A CA 1
ATOM 694 C C . ASN A 1 85 ? -21.909 -10.298 10.213 1.00 93.25 85 ASN A C 1
ATOM 696 O O . ASN A 1 85 ? -22.651 -9.978 9.283 1.00 93.25 85 ASN A O 1
ATOM 700 N N . ILE A 1 86 ? -20.924 -9.505 10.640 1.00 95.75 86 ILE A N 1
ATOM 701 C CA . ILE A 1 86 ? -20.629 -8.193 10.065 1.00 95.75 86 ILE A CA 1
ATOM 702 C C . ILE A 1 86 ? -19.661 -8.380 8.897 1.00 95.75 86 ILE A C 1
ATOM 704 O O . ILE A 1 86 ? -18.537 -8.846 9.078 1.00 95.75 86 ILE A O 1
ATOM 708 N N . TYR A 1 87 ? -20.097 -8.017 7.693 1.00 95.81 87 TYR A N 1
ATOM 709 C CA . TYR A 1 87 ? -19.248 -8.042 6.503 1.00 95.81 87 TYR A CA 1
ATOM 710 C C . TYR A 1 87 ? -18.293 -6.846 6.483 1.00 95.81 87 TYR A C 1
ATOM 712 O O . TYR A 1 87 ? -18.649 -5.740 6.890 1.00 95.81 87 TYR A O 1
ATOM 720 N N . ILE A 1 88 ? -17.087 -7.060 5.952 1.00 96.56 88 ILE A N 1
ATOM 721 C CA . ILE A 1 88 ? -16.104 -5.986 5.767 1.00 96.56 88 ILE A CA 1
ATOM 722 C C . ILE A 1 88 ? -16.536 -5.031 4.655 1.00 96.56 88 ILE A C 1
ATOM 724 O O . ILE A 1 88 ? -16.351 -3.819 4.766 1.00 96.56 88 ILE A O 1
ATOM 728 N N . LYS A 1 89 ? -17.147 -5.532 3.577 1.00 95.31 89 LYS A N 1
ATOM 729 C CA . LYS A 1 89 ? -17.781 -4.651 2.591 1.00 95.31 89 LYS A CA 1
ATOM 730 C C . LYS A 1 89 ? -19.013 -3.981 3.217 1.00 95.31 89 LYS A C 1
ATOM 732 O O . LYS A 1 89 ? -19.791 -4.655 3.887 1.00 95.31 89 LYS A O 1
ATOM 737 N N . PRO A 1 90 ? -19.216 -2.670 2.992 1.00 93.81 90 PRO A N 1
ATOM 738 C CA . PRO A 1 90 ? -18.593 -1.842 1.954 1.00 93.81 90 PRO A CA 1
ATOM 739 C C . PRO A 1 90 ? -17.368 -1.025 2.412 1.00 93.81 90 PRO A C 1
ATOM 741 O O . PRO A 1 90 ? -16.945 -0.124 1.693 1.00 93.81 90 PRO A O 1
ATOM 744 N N . PHE A 1 91 ? -16.787 -1.295 3.585 1.00 94.56 91 PHE A N 1
ATOM 745 C CA . PHE A 1 91 ? -15.602 -0.569 4.073 1.00 94.56 91 PHE A CA 1
ATOM 746 C C . PHE A 1 91 ? -14.316 -0.914 3.303 1.00 94.56 91 PHE A C 1
ATOM 748 O O . PHE A 1 91 ? -13.347 -0.161 3.379 1.00 94.56 91 PHE A O 1
ATOM 755 N N . LEU A 1 92 ? -14.332 -2.004 2.527 1.00 96.12 92 LEU A N 1
ATOM 756 C CA . LEU A 1 92 ? -13.329 -2.347 1.519 1.00 96.12 92 LEU A CA 1
ATOM 757 C C . LEU A 1 92 ? -13.839 -1.996 0.112 1.00 96.12 92 LEU A C 1
ATOM 759 O O . LEU A 1 92 ? -14.661 -2.717 -0.465 1.00 96.12 92 LEU A O 1
ATOM 763 N N . SER A 1 93 ? -13.343 -0.889 -0.440 1.00 95.62 93 SER A N 1
ATOM 764 C CA . SER A 1 93 ? -13.758 -0.385 -1.756 1.00 95.62 93 SER A CA 1
ATOM 765 C C . SER A 1 93 ? -12.973 -1.030 -2.898 1.00 95.62 93 SER A C 1
ATOM 767 O O . SER A 1 93 ? -11.752 -1.109 -2.856 1.00 95.62 93 SER A O 1
ATOM 769 N N . SER A 1 94 ? -13.649 -1.416 -3.976 1.00 96.44 94 SER A N 1
ATOM 770 C CA . SER A 1 94 ? -12.990 -1.841 -5.220 1.00 96.44 94 SER A CA 1
ATOM 771 C C . SER A 1 94 ? -12.622 -0.670 -6.139 1.00 96.44 94 SER A C 1
ATOM 773 O O . SER A 1 94 ? -12.100 -0.891 -7.228 1.00 96.44 94 SER A O 1
ATOM 775 N N . SER A 1 95 ? -12.931 0.572 -5.749 1.00 96.88 95 SER A N 1
ATOM 776 C CA . SER A 1 95 ? -12.704 1.747 -6.591 1.00 96.88 95 SER A CA 1
ATOM 777 C C . SER A 1 95 ? -11.239 2.197 -6.536 1.00 96.88 95 SER A C 1
ATOM 779 O O . SER A 1 95 ? -10.760 2.556 -5.452 1.00 96.88 95 SER A O 1
ATOM 781 N N . PRO A 1 96 ? -10.528 2.258 -7.674 1.00 96.56 96 PRO A N 1
ATOM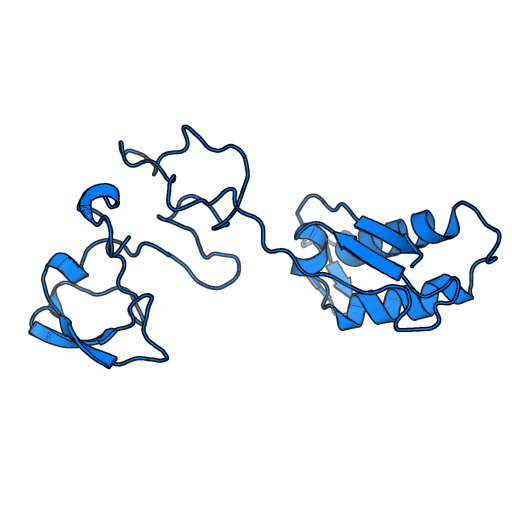 782 C CA . PRO A 1 96 ? -9.145 2.720 -7.707 1.00 96.56 96 PRO A CA 1
ATOM 783 C C . PRO A 1 96 ? -9.042 4.238 -7.497 1.00 96.56 96 PRO A C 1
ATOM 785 O O . PRO A 1 96 ? -10.025 4.974 -7.604 1.00 96.56 96 PRO A O 1
ATOM 788 N N . GLU A 1 97 ? -7.834 4.708 -7.187 1.00 96.62 97 GLU A N 1
ATOM 789 C CA . GLU A 1 97 ? -7.427 6.098 -7.419 1.00 96.62 97 GLU A CA 1
ATOM 790 C C . GLU A 1 97 ? -6.720 6.159 -8.774 1.00 96.62 97 GLU A C 1
ATOM 792 O O . GLU A 1 97 ? -5.872 5.316 -9.059 1.00 96.62 97 GLU A O 1
ATOM 797 N N . VAL A 1 98 ? -7.081 7.132 -9.611 1.00 96.75 98 VAL A N 1
ATOM 798 C CA . VAL A 1 98 ? -6.507 7.294 -10.951 1.00 96.75 98 VAL A CA 1
ATOM 799 C C . VAL A 1 98 ? -5.716 8.593 -10.991 1.00 96.75 98 VAL A C 1
ATOM 801 O O . VAL A 1 98 ? -6.252 9.658 -10.685 1.00 96.75 98 VAL A O 1
ATOM 804 N N . ARG A 1 99 ? -4.447 8.498 -11.389 1.00 96.56 99 ARG A N 1
ATOM 805 C CA . ARG A 1 99 ? -3.582 9.639 -11.705 1.00 96.56 99 ARG A CA 1
ATOM 806 C C . ARG A 1 99 ? -3.143 9.519 -13.156 1.00 96.56 99 ARG A C 1
ATOM 808 O O . ARG A 1 99 ? -2.850 8.419 -13.613 1.00 96.56 99 ARG A O 1
ATOM 815 N N . VAL A 1 100 ? -3.132 10.641 -13.867 1.00 96.31 100 VAL A N 1
ATOM 816 C CA . VAL A 1 100 ? -2.737 10.709 -15.277 1.00 96.31 100 VAL A CA 1
ATOM 817 C C . VAL A 1 100 ? -1.393 11.415 -15.357 1.00 96.31 100 VAL A C 1
ATOM 819 O O . VAL A 1 100 ? -1.238 12.497 -14.794 1.00 96.31 100 VAL A O 1
ATOM 822 N N . TYR A 1 101 ? -0.442 10.782 -16.036 1.00 95.00 101 TYR A N 1
ATOM 823 C CA . TYR A 1 101 ? 0.869 11.336 -16.348 1.00 95.00 101 TYR A CA 1
ATOM 824 C C . TYR A 1 101 ? 0.952 11.557 -17.859 1.00 95.00 101 TYR A C 1
ATOM 826 O O . TYR A 1 101 ? 0.671 10.632 -18.621 1.00 95.00 101 TYR A O 1
ATOM 834 N N . ASP A 1 102 ? 1.269 12.779 -18.285 1.00 95.38 102 ASP A N 1
ATOM 835 C CA . ASP A 1 102 ? 1.418 13.115 -19.701 1.00 95.38 102 ASP A CA 1
ATOM 836 C C . ASP A 1 102 ? 2.863 12.859 -20.148 1.00 95.38 102 ASP A C 1
ATOM 838 O O . ASP A 1 102 ? 3.769 13.613 -19.797 1.00 95.38 102 ASP A O 1
ATOM 842 N N . LEU A 1 103 ? 3.064 11.794 -20.932 1.00 94.44 103 LEU A N 1
ATOM 843 C CA . LEU A 1 103 ? 4.377 11.391 -21.453 1.00 94.44 103 LEU A CA 1
ATOM 844 C C . LEU A 1 103 ? 5.008 12.447 -22.369 1.00 94.44 103 LEU A C 1
ATOM 846 O O . LEU A 1 103 ? 6.216 12.448 -22.552 1.00 94.44 103 LEU A O 1
ATOM 850 N N . LEU A 1 104 ? 4.208 13.339 -22.964 1.00 94.31 104 LEU A N 1
ATOM 851 C CA . LEU A 1 104 ? 4.713 14.386 -23.858 1.00 94.31 104 LEU A CA 1
ATOM 852 C C . LEU A 1 104 ? 5.151 15.643 -23.103 1.00 94.31 104 LEU A C 1
ATOM 854 O O . LEU A 1 104 ? 5.697 16.566 -23.707 1.00 94.31 104 LEU A O 1
ATOM 858 N N . GLN A 1 105 ? 4.890 15.709 -21.795 1.00 95.00 105 GLN A N 1
ATOM 859 C CA . GLN A 1 105 ? 5.232 16.868 -20.979 1.00 95.00 105 GLN A CA 1
ATOM 860 C C . GLN A 1 105 ? 6.745 16.972 -20.719 1.00 95.00 105 GLN A C 1
ATOM 862 O O . GLN A 1 105 ? 7.239 18.069 -20.447 1.00 95.00 105 GLN A O 1
ATOM 867 N N . TYR A 1 106 ? 7.477 15.859 -20.804 1.00 93.06 106 TYR A N 1
ATOM 868 C CA . TYR A 1 106 ? 8.904 15.775 -20.506 1.00 93.06 106 TYR A CA 1
ATOM 869 C C . TYR A 1 106 ? 9.635 14.944 -21.567 1.00 93.06 106 TYR A C 1
ATOM 871 O O . TYR A 1 106 ? 9.044 14.087 -22.216 1.00 93.06 106 TYR A O 1
ATOM 879 N N . GLU A 1 107 ? 10.930 15.206 -21.751 1.00 94.56 107 GLU A N 1
ATOM 880 C CA . GLU A 1 107 ? 11.797 14.327 -22.538 1.00 94.56 107 GLU A CA 1
ATOM 881 C C . GLU A 1 107 ? 12.281 13.185 -21.642 1.00 94.56 107 GLU A C 1
ATOM 883 O O . GLU A 1 107 ? 12.857 13.439 -20.584 1.00 94.56 107 GLU A O 1
ATOM 888 N N . HIS A 1 108 ? 12.039 11.946 -22.072 1.00 94.56 108 HIS A N 1
ATOM 889 C CA . HIS A 1 108 ? 12.441 10.732 -21.367 1.00 94.56 108 HIS A CA 1
ATOM 890 C C . HIS A 1 108 ? 13.587 10.034 -22.097 1.00 94.56 108 HIS A C 1
ATOM 892 O O . HIS A 1 108 ? 13.552 9.845 -23.315 1.00 94.56 108 HIS A O 1
ATOM 898 N N . GLY A 1 109 ? 14.619 9.673 -21.344 1.00 92.38 109 GLY A N 1
ATOM 899 C CA . GLY A 1 109 ? 15.698 8.803 -21.780 1.00 92.38 109 GLY A CA 1
ATOM 900 C C . GLY A 1 109 ? 15.442 7.338 -21.409 1.00 92.38 109 GLY A C 1
ATOM 901 O O . GLY A 1 109 ? 14.506 7.021 -20.679 1.00 92.38 109 GLY A O 1
ATOM 902 N N . PRO A 1 110 ? 16.328 6.421 -21.835 1.00 91.81 110 PRO A N 1
ATOM 903 C CA . PRO A 1 110 ? 16.197 4.987 -21.552 1.00 91.81 110 PRO A CA 1
ATOM 904 C C . PRO A 1 110 ? 16.304 4.624 -20.057 1.00 91.81 110 PRO A C 1
ATOM 906 O O . PRO A 1 110 ? 16.080 3.466 -19.692 1.00 91.81 110 PRO A O 1
ATOM 909 N N . ASP A 1 111 ? 16.658 5.592 -19.210 1.00 94.50 111 ASP A N 1
ATOM 910 C CA . ASP A 1 111 ? 16.871 5.434 -17.769 1.00 94.50 111 ASP A CA 1
ATOM 911 C C . ASP A 1 111 ? 15.705 6.012 -16.952 1.00 94.50 111 ASP A C 1
ATOM 913 O O . ASP A 1 111 ? 15.620 5.778 -15.746 1.00 94.50 111 ASP A O 1
ATOM 917 N N . ASP A 1 112 ? 14.786 6.727 -17.608 1.00 94.00 112 ASP A N 1
ATOM 918 C CA . ASP A 1 112 ? 13.562 7.226 -16.998 1.00 94.00 112 ASP A CA 1
ATOM 919 C C . ASP A 1 112 ? 12.524 6.103 -16.969 1.00 94.00 112 ASP A C 1
ATOM 921 O O . ASP A 1 112 ? 12.103 5.576 -18.000 1.00 94.00 112 ASP A O 1
ATOM 925 N N . VAL A 1 113 ? 12.134 5.696 -15.761 1.00 96.19 113 VAL A N 1
ATOM 926 C CA . VAL A 1 113 ? 11.297 4.510 -15.558 1.00 96.19 113 VAL A CA 1
ATOM 927 C C . VAL A 1 113 ? 10.199 4.743 -14.525 1.00 96.19 113 VAL A C 1
ATOM 929 O O . VAL A 1 113 ? 10.369 5.455 -13.535 1.00 96.19 113 VAL A O 1
ATOM 932 N N . LEU A 1 114 ? 9.074 4.059 -14.715 1.00 97.38 114 LEU A N 1
ATOM 933 C CA . LEU A 1 114 ? 8.050 3.842 -13.704 1.00 97.38 114 LEU A CA 1
ATOM 934 C C . LEU A 1 114 ? 8.336 2.543 -12.948 1.00 97.38 114 LEU A C 1
ATOM 936 O O . LEU A 1 114 ? 8.505 1.479 -13.546 1.00 97.38 114 LEU A O 1
ATOM 940 N N . ILE A 1 115 ? 8.320 2.619 -11.618 1.00 98.44 115 ILE A N 1
ATOM 941 C CA . ILE A 1 115 ? 8.492 1.460 -10.742 1.00 98.44 115 ILE A CA 1
ATOM 942 C C . ILE A 1 115 ? 7.147 1.114 -10.108 1.00 98.44 115 ILE A C 1
ATOM 944 O O . ILE A 1 115 ? 6.547 1.935 -9.413 1.00 98.44 115 ILE A O 1
ATOM 948 N N . LEU A 1 116 ? 6.686 -0.117 -10.320 1.00 98.50 116 LEU A N 1
ATOM 949 C CA . LEU A 1 116 ? 5.509 -0.678 -9.655 1.00 98.50 116 LEU A CA 1
ATOM 950 C C . LEU A 1 116 ? 5.948 -1.853 -8.791 1.00 98.50 116 LEU A C 1
ATOM 952 O O . LEU A 1 116 ? 6.644 -2.741 -9.274 1.00 98.50 116 LEU A O 1
ATOM 956 N N . ALA A 1 117 ? 5.527 -1.898 -7.531 1.00 98.56 117 ALA A N 1
ATOM 957 C CA . ALA A 1 117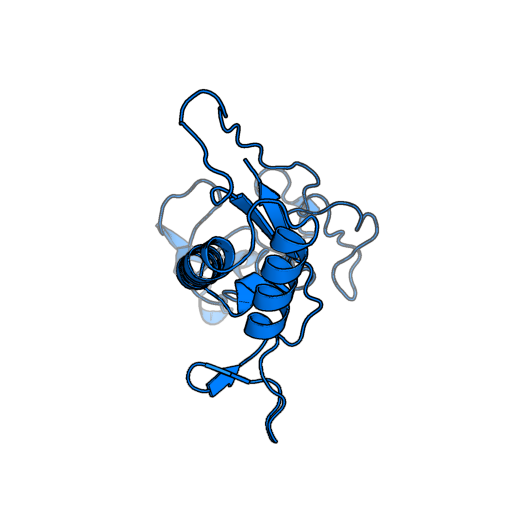 ? 5.853 -3.021 -6.660 1.00 98.56 117 ALA A CA 1
ATOM 958 C C . ALA A 1 117 ? 4.806 -3.252 -5.571 1.00 98.56 117 ALA A C 1
ATOM 960 O O . ALA A 1 117 ? 4.043 -2.341 -5.240 1.00 98.56 117 ALA A O 1
ATOM 961 N N . THR A 1 118 ? 4.792 -4.466 -5.015 1.00 98.19 118 THR A N 1
ATOM 962 C CA . THR A 1 118 ? 4.003 -4.809 -3.822 1.00 98.19 118 THR A CA 1
ATOM 963 C C . THR A 1 118 ? 4.566 -4.134 -2.569 1.00 98.19 118 THR A C 1
ATOM 965 O O . THR A 1 118 ? 5.704 -3.655 -2.549 1.00 98.19 118 THR A O 1
ATOM 968 N N . ASP A 1 119 ? 3.770 -4.096 -1.501 1.00 96.19 119 ASP A N 1
ATOM 969 C CA . ASP A 1 119 ? 4.196 -3.608 -0.186 1.00 96.19 119 ASP A CA 1
ATOM 970 C C . ASP A 1 119 ? 5.420 -4.358 0.348 1.00 96.19 119 ASP A C 1
ATOM 972 O O . ASP A 1 119 ? 6.252 -3.736 0.993 1.00 96.19 119 ASP A O 1
ATOM 976 N N . GLY A 1 120 ? 5.634 -5.619 -0.034 1.00 96.88 120 GLY A N 1
ATOM 977 C CA . GLY A 1 120 ? 6.876 -6.346 0.234 1.00 96.88 120 GLY A CA 1
ATOM 978 C C . GLY A 1 120 ? 8.170 -5.585 -0.123 1.00 96.88 120 GLY A C 1
ATOM 979 O O . GLY A 1 120 ? 9.181 -5.812 0.542 1.00 96.88 120 GLY A O 1
ATOM 980 N N . LEU A 1 121 ? 8.160 -4.671 -1.108 1.00 98.12 121 LEU A N 1
ATOM 981 C CA . LEU A 1 121 ? 9.263 -3.732 -1.384 1.00 98.12 121 LEU A CA 1
ATOM 982 C C . LEU A 1 121 ? 9.183 -2.492 -0.476 1.00 98.12 121 LEU A C 1
ATOM 984 O O . LEU A 1 121 ? 10.118 -2.180 0.268 1.00 98.12 121 LEU A O 1
ATOM 988 N N . TRP A 1 122 ? 8.056 -1.783 -0.560 1.00 97.06 122 TRP A N 1
ATOM 989 C CA . TRP A 1 122 ? 7.851 -0.453 0.029 1.00 97.06 122 TRP A CA 1
ATOM 990 C C . TRP A 1 122 ? 7.808 -0.451 1.555 1.00 97.06 122 TRP A C 1
ATOM 992 O O . TRP A 1 122 ? 7.989 0.578 2.202 1.00 97.06 122 TRP A O 1
ATOM 1002 N N . ASP A 1 123 ? 7.606 -1.616 2.156 1.00 94.38 123 ASP A N 1
ATOM 1003 C CA . ASP A 1 123 ? 7.642 -1.786 3.592 1.00 94.38 123 ASP A CA 1
ATOM 1004 C C . ASP A 1 123 ? 9.046 -1.609 4.171 1.00 94.38 123 ASP A C 1
ATOM 1006 O O . ASP A 1 123 ? 9.185 -1.285 5.357 1.00 94.38 123 ASP A O 1
ATOM 1010 N N . VAL A 1 124 ? 10.085 -1.858 3.381 1.00 95.94 124 VAL A N 1
ATOM 1011 C CA . VAL A 1 124 ? 11.461 -1.899 3.880 1.00 95.94 124 VAL A CA 1
ATOM 1012 C C . VAL A 1 124 ? 12.388 -0.922 3.181 1.00 95.94 124 VAL A C 1
ATOM 1014 O O . VAL A 1 124 ? 13.414 -0.600 3.778 1.00 95.94 124 VAL A O 1
ATOM 1017 N N . LEU A 1 125 ? 12.026 -0.411 2.002 1.00 97.00 125 LEU A N 1
ATOM 1018 C CA . LEU A 1 125 ? 12.766 0.624 1.277 1.00 97.00 125 LEU A CA 1
ATOM 1019 C C . LEU A 1 125 ? 11.914 1.882 1.081 1.00 97.00 125 LEU A C 1
ATOM 1021 O O . LEU A 1 125 ? 10.721 1.798 0.793 1.00 97.00 125 LEU A O 1
ATOM 1025 N N . LEU A 1 126 ? 12.548 3.046 1.214 1.00 96.69 126 LEU A N 1
ATOM 1026 C CA . LEU A 1 126 ? 11.950 4.342 0.898 1.00 96.69 126 LEU A CA 1
ATOM 1027 C C . LEU A 1 126 ? 11.928 4.597 -0.614 1.00 96.69 126 LEU A C 1
ATOM 1029 O O . LEU A 1 126 ? 12.732 4.036 -1.360 1.00 96.69 126 LEU A O 1
ATOM 1033 N N . ASN A 1 127 ? 11.059 5.511 -1.051 1.00 98.06 127 ASN A N 1
ATOM 1034 C CA . ASN A 1 127 ? 10.980 5.937 -2.451 1.00 98.06 127 ASN A CA 1
ATOM 1035 C C . ASN A 1 127 ? 12.343 6.411 -2.971 1.00 98.06 127 ASN A C 1
ATOM 1037 O O . ASN A 1 127 ? 12.748 6.048 -4.071 1.00 98.06 127 ASN A O 1
ATOM 1041 N N . GLU A 1 128 ? 13.066 7.178 -2.157 1.00 98.12 128 GLU A N 1
ATOM 1042 C CA . GLU A 1 128 ? 14.383 7.719 -2.484 1.00 98.12 128 GLU A CA 1
ATOM 1043 C C . GLU A 1 128 ? 15.441 6.612 -2.582 1.00 98.12 128 GLU A C 1
ATOM 1045 O O . GLU A 1 128 ? 16.262 6.644 -3.492 1.00 98.12 128 GLU A O 1
ATOM 1050 N N . GLU A 1 129 ? 15.387 5.601 -1.704 1.00 97.38 129 GLU A N 1
ATOM 1051 C CA . GLU A 1 129 ? 16.310 4.453 -1.737 1.00 97.38 129 GLU A CA 1
ATOM 1052 C C . GLU A 1 129 ? 16.120 3.624 -3.018 1.00 97.38 129 GLU A C 1
ATOM 1054 O O . GLU A 1 129 ? 17.092 3.165 -3.619 1.00 97.38 129 GLU A O 1
ATOM 1059 N N . VAL A 1 130 ? 14.867 3.436 -3.447 1.00 98.31 130 VAL A N 1
ATOM 1060 C CA . VAL A 1 130 ? 14.530 2.722 -4.687 1.00 98.31 130 VAL A CA 1
ATOM 1061 C C . VAL A 1 130 ? 14.937 3.543 -5.912 1.00 98.31 130 VAL A C 1
ATOM 1063 O O . VAL A 1 130 ? 15.562 2.999 -6.823 1.00 98.31 130 VAL A O 1
ATOM 1066 N N . ALA A 1 131 ? 14.624 4.841 -5.930 1.00 98.06 131 ALA A N 1
ATOM 1067 C CA . ALA A 1 131 ? 14.994 5.733 -7.024 1.00 98.06 131 ALA A CA 1
ATOM 1068 C C . ALA A 1 131 ? 16.518 5.797 -7.197 1.00 98.06 131 ALA A C 1
ATOM 1070 O O . ALA A 1 131 ? 17.018 5.581 -8.295 1.00 98.06 131 ALA A O 1
ATOM 1071 N N . GLU A 1 132 ? 17.269 6.001 -6.113 1.00 97.81 132 GLU A N 1
ATOM 1072 C CA . GLU A 1 132 ? 18.734 6.016 -6.142 1.00 97.81 132 GLU A CA 1
ATOM 1073 C C . GLU A 1 132 ? 19.312 4.679 -6.626 1.00 97.81 132 GLU A C 1
ATOM 1075 O O . GLU A 1 132 ? 20.249 4.665 -7.426 1.00 97.81 132 GLU A O 1
ATOM 1080 N N . ALA A 1 133 ? 18.756 3.548 -6.176 1.00 97.31 133 ALA A N 1
ATOM 1081 C CA . ALA A 1 133 ? 19.203 2.233 -6.624 1.00 97.31 133 ALA A CA 1
ATOM 1082 C C . ALA A 1 133 ? 19.073 2.081 -8.145 1.00 97.31 133 ALA A C 1
ATOM 1084 O O . ALA A 1 133 ? 2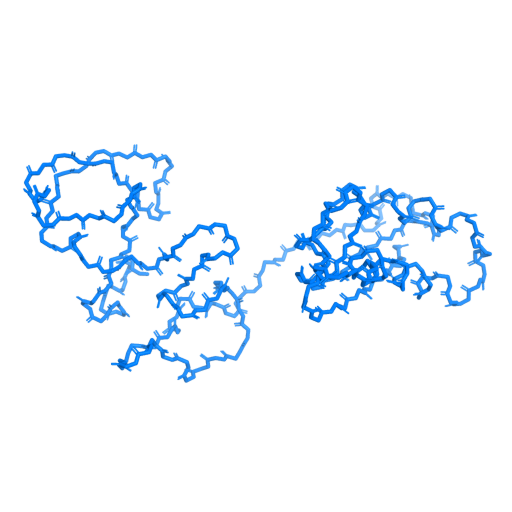0.033 1.671 -8.792 1.00 97.31 133 ALA A O 1
ATOM 1085 N N . VAL A 1 134 ? 17.928 2.457 -8.718 1.00 97.69 134 VAL A N 1
ATOM 1086 C CA . VAL A 1 134 ? 17.677 2.345 -10.161 1.00 97.69 134 VAL A CA 1
ATOM 1087 C C . VAL A 1 134 ? 18.500 3.350 -10.966 1.00 97.69 134 VAL A C 1
ATOM 1089 O O . VAL A 1 134 ? 19.127 2.951 -11.947 1.00 97.69 134 VAL A O 1
ATOM 1092 N N . THR A 1 135 ? 18.585 4.607 -10.521 1.00 96.25 135 THR A N 1
ATOM 1093 C CA . THR A 1 135 ? 19.407 5.652 -11.156 1.00 96.25 135 THR A CA 1
ATOM 1094 C C . THR A 1 135 ? 20.886 5.275 -11.194 1.00 96.25 135 THR A C 1
ATOM 1096 O O . THR A 1 135 ? 21.578 5.591 -12.155 1.00 96.25 135 THR A O 1
ATOM 1099 N N . ASN A 1 136 ? 21.383 4.570 -10.177 1.00 96.19 136 ASN A N 1
ATOM 1100 C CA . ASN A 1 136 ? 22.753 4.062 -10.171 1.00 96.19 136 ASN A CA 1
ATOM 1101 C C . ASN A 1 136 ? 22.904 2.754 -10.961 1.00 96.19 136 ASN A C 1
ATOM 1103 O O . ASN A 1 136 ? 23.992 2.462 -11.447 1.00 96.19 136 ASN A O 1
ATOM 1107 N N . PHE A 1 137 ? 21.854 1.937 -11.065 1.00 96.88 137 PHE A N 1
ATOM 1108 C CA . PHE A 1 137 ? 21.917 0.634 -11.725 1.00 96.88 137 PHE A CA 1
ATOM 1109 C C . PHE A 1 137 ? 21.862 0.761 -13.247 1.00 96.88 137 PHE A C 1
ATOM 1111 O O . PHE A 1 137 ? 22.751 0.256 -13.931 1.00 96.88 137 PHE A O 1
ATOM 1118 N N . LEU A 1 138 ? 20.839 1.443 -13.777 1.00 96.50 138 LEU A N 1
ATOM 1119 C CA . LEU A 1 138 ? 20.547 1.452 -15.210 1.00 96.50 138 LEU A CA 1
ATOM 1120 C C . LEU A 1 138 ? 21.736 1.931 -16.054 1.00 96.50 138 LEU A C 1
ATOM 1122 O O . LEU A 1 138 ? 22.097 1.181 -16.966 1.00 96.50 138 LEU A O 1
ATOM 1126 N N . PRO A 1 139 ? 22.416 3.063 -15.769 1.00 94.81 139 PRO A N 1
ATOM 1127 C CA . PRO A 1 139 ? 23.516 3.563 -16.607 1.00 94.81 139 PRO A CA 1
ATOM 1128 C C . PRO A 1 139 ? 24.695 2.591 -16.771 1.00 94.81 139 PRO A C 1
ATOM 1130 O O . PRO A 1 139 ? 25.508 2.760 -17.674 1.00 94.81 139 PRO A O 1
ATOM 1133 N N . ASN A 1 140 ? 24.805 1.583 -15.899 1.00 93.88 140 ASN A N 1
ATOM 1134 C CA . ASN A 1 140 ? 25.855 0.565 -15.952 1.00 93.88 140 ASN A CA 1
ATOM 1135 C C . ASN A 1 140 ? 25.499 -0.645 -16.834 1.00 93.88 140 ASN A C 1
ATOM 1137 O O . ASN A 1 140 ? 26.330 -1.535 -17.013 1.00 93.88 140 ASN A O 1
ATOM 1141 N N . CYS A 1 141 ? 24.282 -0.702 -17.371 1.00 91.62 141 CYS A N 1
ATOM 1142 C CA . CYS A 1 141 ? 23.859 -1.707 -18.340 1.00 91.62 141 CYS A CA 1
ATOM 1143 C C . CYS A 1 141 ? 23.912 -1.143 -19.762 1.00 91.62 141 CYS A C 1
ATOM 1145 O O . CYS A 1 141 ? 23.717 0.055 -19.967 1.00 91.62 141 CYS A O 1
ATOM 1147 N N . ASP A 1 142 ? 24.109 -2.025 -20.741 1.00 89.88 142 ASP A N 1
ATOM 1148 C CA . ASP A 1 142 ? 23.947 -1.685 -22.155 1.00 89.88 142 ASP A CA 1
ATOM 1149 C C . ASP A 1 142 ? 22.489 -1.240 -22.411 1.00 89.88 142 ASP A C 1
ATOM 1151 O O . ASP A 1 142 ? 21.572 -1.995 -22.067 1.00 89.88 142 ASP A O 1
ATOM 1155 N N . PRO A 1 143 ? 22.240 -0.035 -22.963 1.00 85.81 143 PRO A N 1
ATOM 1156 C CA . PRO A 1 143 ? 20.889 0.431 -23.277 1.00 85.81 143 PRO A CA 1
ATOM 1157 C C . PRO A 1 143 ? 20.112 -0.498 -24.218 1.00 85.81 143 PRO A C 1
ATOM 1159 O O . PRO A 1 143 ? 18.885 -0.522 -24.148 1.00 85.81 143 PRO A O 1
ATOM 1162 N N . ASP A 1 144 ? 20.810 -1.273 -25.053 1.00 87.44 144 ASP A N 1
ATOM 1163 C CA . ASP A 1 144 ? 20.201 -2.209 -26.002 1.00 87.44 144 ASP A CA 1
ATOM 1164 C C . ASP A 1 144 ? 19.968 -3.613 -25.399 1.00 87.44 144 ASP A C 1
ATOM 1166 O O . ASP A 1 144 ? 19.422 -4.495 -26.071 1.00 87.44 144 ASP A O 1
ATOM 1170 N N . ASP A 1 145 ? 20.350 -3.852 -24.135 1.00 92.19 145 ASP A N 1
ATOM 1171 C CA . ASP A 1 145 ? 20.114 -5.133 -23.460 1.00 92.19 145 ASP A CA 1
ATOM 1172 C C . ASP A 1 145 ? 18.618 -5.314 -23.125 1.00 92.19 145 ASP A C 1
ATOM 1174 O O . ASP A 1 145 ? 18.083 -4.613 -22.254 1.00 92.19 145 ASP A O 1
ATOM 1178 N N . PRO A 1 146 ? 17.927 -6.309 -23.722 1.00 88.12 146 PRO A N 1
ATOM 1179 C CA . PRO A 1 146 ? 16.511 -6.559 -23.454 1.00 88.12 146 PRO A CA 1
ATOM 1180 C C . PRO A 1 146 ? 16.224 -6.958 -21.996 1.00 88.12 146 PRO A C 1
ATOM 1182 O O . PRO A 1 146 ? 15.069 -6.924 -21.563 1.00 88.12 146 PRO A O 1
ATOM 1185 N N . HIS A 1 147 ? 17.241 -7.347 -21.223 1.00 94.88 147 HIS A N 1
ATOM 1186 C CA . HIS A 1 147 ? 17.106 -7.749 -19.826 1.00 94.88 147 HIS A CA 1
ATOM 1187 C C . HIS A 1 147 ? 17.398 -6.632 -18.823 1.00 94.88 147 HIS A C 1
ATOM 1189 O O . HIS A 1 147 ? 17.119 -6.824 -17.638 1.00 94.88 147 HIS A O 1
ATOM 1195 N N . ARG A 1 148 ? 17.872 -5.459 -19.259 1.00 95.62 148 ARG A N 1
ATOM 1196 C CA . ARG A 1 148 ? 18.278 -4.337 -18.391 1.00 95.62 148 ARG A CA 1
ATOM 1197 C C . ARG A 1 148 ? 17.260 -4.008 -17.294 1.00 95.62 148 ARG A C 1
ATOM 1199 O O . ARG A 1 148 ? 17.599 -3.990 -16.111 1.00 95.62 148 ARG A O 1
ATOM 1206 N N . TYR A 1 149 ? 15.992 -3.826 -17.659 1.00 97.38 149 TYR A N 1
ATOM 1207 C CA . TYR A 1 149 ? 14.927 -3.505 -16.699 1.00 97.38 149 TYR A CA 1
ATOM 1208 C C . TYR A 1 149 ? 14.554 -4.689 -15.797 1.00 97.38 149 TYR A C 1
ATOM 1210 O O . TYR A 1 149 ? 14.210 -4.504 -14.630 1.00 97.38 149 TYR A O 1
ATOM 1218 N N . THR A 1 150 ? 14.668 -5.919 -16.309 1.00 97.38 150 THR A N 1
ATOM 1219 C CA . THR A 1 150 ? 14.459 -7.131 -15.500 1.00 97.38 150 THR A CA 1
ATOM 1220 C C . THR A 1 150 ? 15.551 -7.265 -14.442 1.00 97.38 150 THR A C 1
ATOM 1222 O O . THR A 1 150 ? 15.251 -7.580 -13.294 1.00 97.38 150 THR A O 1
ATOM 1225 N N . LEU A 1 151 ? 16.805 -6.983 -14.799 1.00 97.56 151 LEU A N 1
ATOM 1226 C CA . LEU A 1 151 ? 17.931 -6.997 -13.869 1.00 97.56 151 LEU A CA 1
ATOM 1227 C C . LEU A 1 151 ? 17.796 -5.896 -12.808 1.00 97.56 151 LEU A C 1
ATOM 1229 O O . LEU A 1 151 ? 18.005 -6.172 -11.630 1.00 97.56 151 LEU A O 1
ATOM 1233 N N . ALA A 1 152 ? 17.356 -4.693 -13.189 1.00 98.06 152 ALA A N 1
ATOM 1234 C CA . ALA A 1 152 ? 17.059 -3.624 -12.233 1.00 98.06 152 ALA A CA 1
ATOM 1235 C C . ALA A 1 152 ? 15.934 -4.022 -11.256 1.00 98.06 152 ALA A C 1
ATOM 1237 O O . ALA A 1 152 ? 16.049 -3.819 -10.047 1.00 98.06 152 ALA A O 1
ATOM 1238 N N . ALA A 1 153 ? 14.862 -4.653 -11.751 1.00 98.50 153 ALA A N 1
ATOM 1239 C CA . ALA A 1 153 ? 13.792 -5.174 -10.901 1.00 98.50 153 ALA A CA 1
ATOM 1240 C C . ALA A 1 153 ? 14.299 -6.268 -9.942 1.00 98.50 153 ALA A C 1
ATOM 1242 O O . ALA A 1 153 ? 13.947 -6.268 -8.761 1.00 98.50 153 ALA A O 1
ATOM 1243 N N . GLN A 1 154 ? 15.157 -7.176 -10.421 1.00 98.12 154 GLN A N 1
ATOM 1244 C CA . GLN A 1 154 ? 15.795 -8.202 -9.592 1.00 98.12 154 GLN A CA 1
ATOM 1245 C C . GLN A 1 154 ? 16.697 -7.587 -8.515 1.00 98.12 154 GLN A C 1
ATOM 1247 O O . GLN A 1 154 ? 16.635 -8.023 -7.366 1.00 98.12 154 GLN A O 1
ATOM 1252 N N . ASP A 1 155 ? 17.481 -6.558 -8.846 1.00 97.62 155 ASP A N 1
ATOM 1253 C CA . ASP A 1 155 ? 18.304 -5.823 -7.879 1.00 97.62 155 ASP A CA 1
ATOM 1254 C C . ASP A 1 155 ? 17.437 -5.228 -6.758 1.00 97.62 155 ASP A C 1
ATOM 1256 O O . ASP A 1 155 ? 17.723 -5.431 -5.577 1.00 97.62 155 ASP A O 1
ATOM 1260 N N . LEU A 1 156 ? 16.305 -4.601 -7.096 1.00 98.38 156 LEU A N 1
ATOM 1261 C CA . LEU A 1 156 ? 15.348 -4.087 -6.108 1.00 98.38 156 LEU A CA 1
ATOM 1262 C C . LEU A 1 156 ? 14.753 -5.188 -5.217 1.00 98.38 156 LEU A C 1
ATOM 1264 O O . LEU A 1 156 ? 14.689 -5.021 -3.996 1.00 98.38 156 LEU A O 1
ATOM 1268 N N . VAL A 1 157 ? 14.360 -6.330 -5.792 1.00 98.25 157 VAL A N 1
ATOM 1269 C CA . VAL A 1 157 ? 13.860 -7.486 -5.023 1.00 98.25 157 VAL A CA 1
ATOM 1270 C C . VAL A 1 157 ? 14.920 -7.979 -4.038 1.00 98.25 157 VAL A C 1
ATOM 1272 O O . VAL A 1 157 ? 14.621 -8.203 -2.862 1.00 98.25 157 VAL A O 1
ATOM 1275 N N . MET A 1 158 ? 16.168 -8.114 -4.489 1.00 96.75 158 MET A N 1
ATOM 1276 C CA . MET A 1 158 ? 17.277 -8.578 -3.655 1.00 96.75 158 MET A CA 1
ATOM 1277 C C . MET A 1 158 ? 17.622 -7.573 -2.555 1.00 96.75 158 MET A C 1
ATOM 1279 O O . MET A 1 158 ? 17.881 -7.980 -1.422 1.00 96.75 158 MET A O 1
ATOM 1283 N N . ARG A 1 159 ? 17.560 -6.267 -2.838 1.00 96.75 159 ARG A N 1
ATOM 1284 C CA . ARG A 1 159 ? 17.734 -5.209 -1.830 1.00 96.75 159 ARG A CA 1
ATOM 1285 C C . ARG A 1 159 ? 16.659 -5.247 -0.760 1.00 96.75 159 ARG A C 1
ATOM 1287 O O . ARG A 1 159 ? 16.987 -5.101 0.410 1.00 96.75 159 ARG A O 1
ATOM 1294 N N . ALA A 1 160 ? 15.402 -5.454 -1.142 1.00 97.25 160 ALA A N 1
ATOM 1295 C CA . ALA A 1 160 ? 14.282 -5.524 -0.209 1.00 97.25 160 ALA A CA 1
ATOM 1296 C C . ALA A 1 160 ? 14.324 -6.792 0.648 1.00 97.25 160 ALA A C 1
ATOM 1298 O O . ALA A 1 160 ? 14.098 -6.744 1.859 1.00 97.25 160 ALA A O 1
ATOM 1299 N N . ARG A 1 161 ? 14.645 -7.936 0.034 1.00 96.75 161 ARG A N 1
ATOM 1300 C CA . ARG A 1 161 ? 14.815 -9.198 0.758 1.00 96.75 161 ARG A CA 1
ATOM 1301 C C . ARG A 1 161 ? 16.025 -9.139 1.689 1.00 96.75 161 ARG A C 1
ATOM 1303 O O . ARG A 1 161 ? 15.931 -9.565 2.834 1.00 96.75 161 ARG A O 1
ATOM 1310 N N . GLY A 1 162 ? 17.145 -8.594 1.226 1.00 95.00 162 GLY A N 1
ATOM 1311 C CA . GLY A 1 162 ? 18.397 -8.557 1.971 1.00 95.00 162 GLY A CA 1
ATOM 1312 C C . GLY A 1 162 ? 19.047 -9.935 2.125 1.00 95.00 162 GLY A C 1
ATOM 1313 O O . GLY A 1 162 ? 18.812 -10.859 1.350 1.00 95.00 162 GLY A O 1
ATOM 1314 N N . VAL A 1 163 ? 19.887 -10.075 3.149 1.00 93.50 163 VAL A N 1
ATOM 1315 C CA . VAL A 1 163 ? 20.666 -11.289 3.433 1.00 93.50 163 VAL A CA 1
ATOM 1316 C C . VAL A 1 163 ? 20.114 -11.991 4.668 1.00 93.50 163 VAL A C 1
ATOM 1318 O O . VAL A 1 163 ? 19.797 -11.345 5.670 1.00 93.50 163 VAL A O 1
ATOM 1321 N N . LEU A 1 164 ? 20.023 -13.320 4.620 1.00 91.38 164 LEU A N 1
ATOM 1322 C CA . LEU A 1 164 ? 19.626 -14.124 5.771 1.00 91.38 164 LEU A CA 1
ATOM 1323 C C . LEU A 1 164 ? 20.742 -14.124 6.827 1.00 91.38 164 LEU A C 1
ATOM 1325 O O . LEU A 1 164 ? 21.857 -14.571 6.561 1.00 91.38 164 LEU A O 1
ATOM 1329 N N . LYS A 1 165 ? 20.434 -13.638 8.031 1.00 89.50 165 LYS A N 1
ATOM 1330 C CA . LYS A 1 165 ? 21.290 -13.738 9.224 1.00 89.50 165 LYS A CA 1
ATOM 1331 C C . LYS A 1 165 ? 20.578 -14.558 10.307 1.00 89.50 165 LYS A C 1
ATOM 1333 O O . LYS A 1 165 ? 19.384 -14.830 10.193 1.00 89.50 165 LYS A O 1
ATOM 1338 N N . ASP A 1 166 ? 21.267 -14.871 11.407 1.00 82.94 166 ASP A N 1
ATOM 1339 C CA . ASP A 1 166 ? 20.730 -15.680 12.525 1.00 82.94 166 ASP A CA 1
ATOM 1340 C C . ASP A 1 166 ? 19.388 -15.172 13.089 1.00 82.94 166 ASP A C 1
ATOM 1342 O O . ASP A 1 166 ? 18.615 -15.932 13.668 1.00 82.94 166 ASP A O 1
ATOM 1346 N N . ARG A 1 167 ? 19.091 -13.874 12.925 1.00 81.06 167 ARG A N 1
ATOM 1347 C CA . ARG A 1 167 ? 17.853 -13.218 13.385 1.00 81.06 167 ARG A CA 1
ATOM 1348 C C . ARG A 1 167 ? 16.942 -12.772 12.236 1.00 81.06 167 ARG A C 1
ATOM 1350 O O . ARG A 1 167 ? 16.294 -11.726 12.350 1.00 81.06 167 ARG A O 1
ATOM 1357 N N . GLY A 1 168 ? 16.932 -13.524 11.137 1.00 88.69 168 GLY A N 1
ATOM 1358 C CA . GLY A 1 168 ? 16.102 -13.286 9.955 1.00 88.69 168 GLY A CA 1
ATOM 1359 C C . GLY A 1 168 ? 16.785 -12.460 8.863 1.00 88.69 168 GLY A C 1
ATOM 1360 O O . GLY A 1 168 ? 17.987 -12.193 8.913 1.00 88.69 168 GLY A O 1
ATOM 1361 N N . TRP A 1 169 ? 15.997 -12.069 7.864 1.00 91.12 169 TRP A N 1
ATOM 1362 C CA . TRP A 1 169 ? 16.432 -11.267 6.722 1.00 91.12 169 TRP A CA 1
ATOM 1363 C C . TRP A 1 169 ? 16.834 -9.845 7.135 1.00 91.12 169 TRP A C 1
ATOM 1365 O O . TRP A 1 169 ? 16.138 -9.199 7.926 1.00 91.12 169 TRP A O 1
ATOM 1375 N N . ARG A 1 170 ? 17.967 -9.352 6.621 1.00 93.31 170 ARG A N 1
ATOM 1376 C CA . ARG A 1 170 ? 18.537 -8.037 6.957 1.00 93.31 170 ARG A CA 1
ATOM 1377 C C . ARG A 1 170 ? 19.007 -7.289 5.717 1.00 93.31 170 ARG A C 1
ATOM 1379 O O . ARG A 1 170 ? 19.734 -7.855 4.904 1.00 93.31 170 ARG A O 1
ATOM 1386 N N . ILE A 1 171 ? 18.653 -6.011 5.625 1.00 93.00 171 ILE A N 1
ATOM 1387 C CA . ILE A 1 171 ? 19.135 -5.088 4.585 1.00 93.00 171 ILE A CA 1
ATOM 1388 C C . ILE A 1 171 ? 20.298 -4.238 5.123 1.00 93.00 171 ILE A C 1
ATOM 1390 O O . ILE A 1 171 ? 20.846 -4.517 6.198 1.00 93.00 171 ILE A O 1
ATOM 1394 N N . SER A 1 172 ? 20.706 -3.211 4.374 1.00 86.38 172 SER A N 1
ATOM 1395 C CA . SER A 1 172 ? 21.722 -2.247 4.809 1.00 86.38 172 SER A CA 1
ATOM 1396 C C . SER A 1 172 ? 21.395 -1.662 6.194 1.00 86.38 172 SER A C 1
ATOM 1398 O O . SER A 1 172 ? 20.237 -1.527 6.598 1.00 86.38 172 SER A O 1
ATOM 1400 N N . ASN A 1 173 ? 22.440 -1.350 6.965 1.00 86.75 173 ASN A N 1
ATOM 1401 C CA . ASN A 1 173 ? 22.335 -0.838 8.340 1.00 86.75 173 ASN A CA 1
ATOM 1402 C C . ASN A 1 173 ? 21.603 -1.774 9.328 1.00 86.75 173 ASN A C 1
ATOM 1404 O O . ASN A 1 173 ? 21.085 -1.317 10.343 1.00 86.75 173 ASN A O 1
ATOM 1408 N N . ASP A 1 174 ? 21.557 -3.081 9.040 1.00 87.62 174 ASP A N 1
ATOM 1409 C CA . ASP A 1 174 ? 20.950 -4.130 9.884 1.00 87.62 174 ASP A CA 1
ATOM 1410 C C . ASP A 1 174 ? 19.434 -3.966 10.140 1.00 87.62 174 ASP A C 1
ATOM 1412 O O . ASP A 1 174 ? 18.843 -4.628 11.007 1.00 87.62 174 ASP A O 1
ATOM 1416 N N . ARG A 1 175 ? 18.775 -3.127 9.325 1.00 93.06 175 ARG A N 1
ATOM 1417 C CA . ARG A 1 175 ? 17.311 -3.030 9.239 1.00 93.06 175 ARG A CA 1
ATOM 1418 C C . ARG A 1 175 ? 16.726 -4.382 8.827 1.00 93.06 175 ARG A C 1
ATOM 1420 O O . ARG A 1 175 ? 17.367 -5.173 8.133 1.00 93.06 175 ARG A O 1
ATOM 1427 N N . LEU A 1 176 ? 15.501 -4.656 9.272 1.00 93.00 176 LEU A N 1
ATOM 1428 C CA . LEU A 1 176 ? 14.773 -5.858 8.866 1.00 93.00 176 LEU A CA 1
ATOM 1429 C C . LEU A 1 176 ? 14.534 -5.831 7.354 1.00 93.00 176 LEU A C 1
ATOM 1431 O O . LEU A 1 176 ? 14.034 -4.837 6.832 1.00 93.00 176 LEU A O 1
ATOM 1435 N N . GLY A 1 177 ? 14.899 -6.921 6.683 1.00 95.19 177 GLY A N 1
ATOM 1436 C CA . GLY A 1 177 ? 14.480 -7.175 5.312 1.00 95.19 177 GLY A CA 1
ATOM 1437 C C . GLY A 1 177 ? 1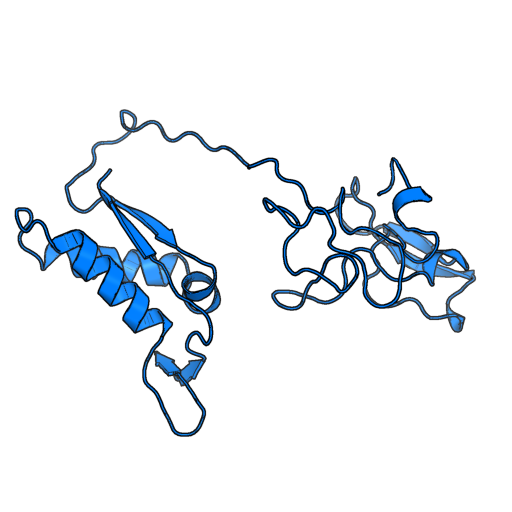3.039 -7.645 5.251 1.00 95.19 177 GLY A C 1
ATOM 1438 O O . GLY A 1 177 ? 12.430 -7.995 6.268 1.00 95.19 177 GLY A O 1
ATOM 1439 N N . SER A 1 178 ? 12.491 -7.626 4.044 1.00 95.31 178 SER A N 1
ATOM 1440 C CA . SER A 1 178 ? 11.113 -8.019 3.813 1.00 95.31 178 SER A CA 1
ATOM 1441 C C . SER A 1 178 ? 10.920 -9.500 4.118 1.00 95.31 178 SER A C 1
ATOM 1443 O O . SER A 1 178 ? 11.720 -10.349 3.713 1.00 95.31 178 SER A O 1
ATOM 1445 N N . GLY A 1 179 ? 9.854 -9.805 4.854 1.00 92.31 179 GLY A N 1
ATOM 1446 C CA . GLY A 1 179 ? 9.387 -11.166 5.117 1.00 92.31 179 GLY A CA 1
ATOM 1447 C C . GLY A 1 179 ? 8.241 -11.599 4.204 1.00 92.31 179 GLY A C 1
ATOM 1448 O O . GLY A 1 179 ? 7.788 -12.728 4.340 1.00 92.31 179 GLY A O 1
ATOM 1449 N N . ASP A 1 180 ? 7.788 -10.722 3.306 1.00 94.25 180 ASP A N 1
ATOM 1450 C CA . ASP A 1 180 ? 6.601 -10.921 2.466 1.00 94.25 180 ASP A CA 1
ATOM 1451 C C . ASP A 1 180 ? 6.977 -11.330 1.034 1.00 94.25 180 ASP A C 1
ATOM 1453 O O . ASP A 1 180 ? 8.166 -11.386 0.693 1.00 94.25 180 ASP A O 1
ATOM 1457 N N . ASP A 1 181 ? 5.985 -11.606 0.194 1.00 97.44 181 ASP A N 1
ATOM 1458 C CA . ASP A 1 181 ? 6.149 -11.751 -1.247 1.00 97.44 181 ASP A CA 1
ATOM 1459 C C . ASP A 1 181 ? 6.484 -10.398 -1.893 1.00 97.44 181 ASP A C 1
ATOM 1461 O O . ASP A 1 181 ? 5.883 -9.356 -1.622 1.00 97.44 181 ASP A O 1
ATOM 1465 N N . ILE A 1 182 ? 7.479 -10.411 -2.781 1.00 98.31 182 ILE A N 1
ATOM 1466 C CA . ILE A 1 182 ? 8.010 -9.200 -3.412 1.00 98.31 182 ILE A CA 1
ATOM 1467 C C . ILE A 1 182 ? 7.857 -9.356 -4.917 1.00 98.31 182 ILE A C 1
ATOM 1469 O O . ILE A 1 182 ? 8.457 -10.245 -5.517 1.00 98.31 182 ILE A O 1
ATOM 1473 N N . SER A 1 183 ? 7.061 -8.483 -5.526 1.00 98.38 183 SER A N 1
ATOM 1474 C CA . SER A 1 183 ? 6.968 -8.350 -6.981 1.00 98.38 183 SER A CA 1
ATOM 1475 C C . SER A 1 183 ? 7.310 -6.921 -7.365 1.00 98.38 183 SER A C 1
ATOM 1477 O O . SER A 1 183 ? 6.788 -5.992 -6.752 1.00 98.38 183 SER A O 1
ATOM 1479 N N . VAL A 1 184 ? 8.180 -6.752 -8.362 1.00 98.69 184 VAL A N 1
ATOM 1480 C CA . VAL A 1 184 ? 8.648 -5.449 -8.849 1.00 98.69 184 VAL A CA 1
ATOM 1481 C C . VAL A 1 184 ? 8.620 -5.444 -10.374 1.00 98.69 184 VAL A C 1
ATOM 1483 O O . VAL A 1 184 ? 9.087 -6.389 -11.006 1.00 98.69 184 VAL A O 1
ATOM 1486 N N . TYR A 1 185 ? 8.107 -4.363 -10.951 1.00 98.31 185 TYR A N 1
ATOM 1487 C CA . TYR A 1 185 ? 8.172 -4.035 -12.369 1.00 98.31 185 TYR A CA 1
ATOM 1488 C C . TYR A 1 185 ? 8.926 -2.719 -12.525 1.00 98.31 185 TYR A C 1
ATOM 1490 O O . TYR A 1 185 ? 8.588 -1.731 -11.873 1.00 98.31 185 TYR A O 1
ATOM 1498 N N . VAL A 1 186 ? 9.923 -2.714 -13.405 1.00 98.12 186 VAL A N 1
ATOM 1499 C CA . VAL A 1 186 ? 10.623 -1.511 -13.861 1.00 98.12 186 VAL A CA 1
ATOM 1500 C C . VAL A 1 186 ? 10.233 -1.315 -15.322 1.00 98.12 186 VAL A C 1
ATOM 1502 O O . VAL A 1 186 ? 10.482 -2.196 -16.144 1.00 98.12 186 VAL A O 1
ATOM 1505 N N . ILE A 1 187 ? 9.548 -0.213 -15.620 1.00 96.44 187 ILE A N 1
ATOM 1506 C CA . ILE A 1 187 ? 8.891 0.038 -16.908 1.00 96.44 187 ILE A CA 1
ATOM 1507 C C . ILE A 1 187 ? 9.493 1.314 -17.510 1.00 96.44 187 ILE A C 1
ATOM 1509 O O . ILE A 1 187 ? 9.347 2.359 -16.881 1.00 96.44 187 ILE A O 1
ATOM 1513 N N . PRO A 1 188 ? 10.150 1.269 -18.682 1.00 94.00 188 PRO A N 1
ATOM 1514 C CA . PRO A 1 188 ? 10.635 2.481 -19.345 1.00 94.00 188 PRO A CA 1
ATOM 1515 C C . PRO A 1 188 ? 9.486 3.417 -19.732 1.00 94.00 188 PRO A C 1
ATOM 1517 O O . PRO A 1 188 ? 8.411 2.939 -20.112 1.00 94.00 188 PRO A O 1
ATOM 1520 N N . LEU A 1 189 ? 9.723 4.725 -19.594 1.00 92.69 189 LEU A N 1
ATOM 1521 C CA . LEU A 1 189 ? 8.791 5.799 -19.955 1.00 92.69 189 LEU A CA 1
ATOM 1522 C C . LEU A 1 189 ? 8.944 6.245 -21.414 1.00 92.69 189 LEU A C 1
ATOM 1524 O O . LEU A 1 189 ? 10.084 6.237 -21.928 1.00 92.69 189 LEU A O 1
#

pLDDT: mean 94.42, std 3.56, range [79.44, 98.69]

Sequence (189 aa):
AYMQPHLLGNEFTHLEFPRRVQRKEVGKRMLYRDFNMTGWAYKTIEEDDLKFPLIYGEGKKARVMATIGVTRGLGDHDLKVHDSNIYIKPFLSSSPEVRVYDLLQYEHGPDDVLILATDGLWDVLLNEEVAEAVTNFLPNCDPDDPHRYTLAAQDLVMRARGVLKDRGWRISNDRLGSGDDISVYVIPL

Foldseek 3Di:
DVVCCVLLVLQEDQKDFPDQDDPVQQQHWGWIDHPPDDDTDIDHDHPSSNHHYQWDDDDQCTDGLSFHSDQEDPDQPVPARPPDPRGCPPSYHPDDDDDDDDPVVDDFDLLAWDKDKDVLLCVQDPPVRLNVLSSVQQVPDDSPDPCSQVVSQVSSNCQQQADQDPVGHAHPPRGHHGPDDMDMGIGGD

Organism: Pitta sordida (NCBI:txid9163)